Protein AF-A0A1C6FGZ8-F1 (afdb_monomer_lite)

Secondary structure (DSSP, 8-state):
-HHHHHHHHHHHHHHHHHHHHHHHHHHHHHHHHHHHHHHHHHHHHHHHHHHHHHHHHHHHHHHS-EEEETTEEEE-EEEE---HHHHHHHHHHHHHHHHHHHHHHHHHHHHTT--HHHHHHHH--HHHHHHHHT-GGG-EEEEEEEETTEEEEEEHHHHTT--SHHHHHHHHHHHHHHHHHHHHHS--S---------------

Structure (mmCIF, N/CA/C/O backbone):
data_AF-A0A1C6FGZ8-F1
#
_entry.id   AF-A0A1C6FGZ8-F1
#
loop_
_atom_site.group_PDB
_atom_site.id
_atom_site.type_symbol
_atom_site.label_atom_id
_atom_site.label_alt_id
_atom_site.label_comp_id
_atom_site.label_asym_id
_atom_site.label_entity_id
_atom_site.label_seq_id
_atom_site.pdbx_PDB_ins_code
_atom_site.Cartn_x
_atom_site.Cartn_y
_atom_site.Cartn_z
_atom_site.occupancy
_atom_site.B_iso_or_equiv
_atom_site.auth_seq_id
_atom_site.auth_comp_id
_atom_site.auth_asym_id
_atom_site.auth_atom_id
_atom_site.pdbx_PDB_model_num
ATOM 1 N N . MET A 1 1 ? -42.534 1.989 57.671 1.00 45.25 1 MET A N 1
ATOM 2 C CA . MET A 1 1 ? -42.316 2.920 56.542 1.00 45.25 1 MET A CA 1
ATOM 3 C C . MET A 1 1 ? -40.858 3.363 56.395 1.00 45.25 1 MET A C 1
ATOM 5 O O . MET A 1 1 ? -40.386 3.326 55.275 1.00 45.25 1 MET A O 1
ATOM 9 N N . LEU A 1 2 ? -40.107 3.672 57.464 1.00 47.81 2 LEU A N 1
ATOM 10 C CA . LEU A 1 2 ? -38.706 4.142 57.357 1.00 47.81 2 LEU A CA 1
ATOM 11 C C . LEU A 1 2 ? -37.687 3.147 56.749 1.00 47.81 2 LEU A C 1
ATOM 13 O O . LEU A 1 2 ? -36.787 3.578 56.043 1.00 47.81 2 LEU A O 1
ATOM 17 N N . LYS A 1 3 ? -37.841 1.825 56.938 1.00 48.44 3 LYS A N 1
ATOM 18 C CA . LYS A 1 3 ? -36.913 0.821 56.365 1.00 48.44 3 LYS A CA 1
ATOM 19 C C . LYS A 1 3 ? -36.928 0.733 54.831 1.00 48.44 3 LYS A C 1
ATOM 21 O O . LYS A 1 3 ? -35.923 0.363 54.252 1.00 48.44 3 LYS A O 1
ATOM 26 N N . SER A 1 4 ? -38.046 1.068 54.182 1.00 52.56 4 SER A N 1
ATOM 27 C CA . SER A 1 4 ? -38.168 0.967 52.719 1.00 52.56 4 SER A CA 1
ATOM 28 C C . SER A 1 4 ? -37.565 2.170 51.982 1.00 52.56 4 SER A C 1
ATOM 30 O O . SER A 1 4 ? -37.267 2.048 50.800 1.00 52.56 4 SER A O 1
ATOM 32 N N . CYS A 1 5 ? -37.399 3.316 52.659 1.00 56.28 5 CYS A N 1
ATOM 33 C CA . CYS A 1 5 ? -36.701 4.485 52.110 1.00 56.28 5 CYS A CA 1
ATOM 34 C C . CYS A 1 5 ? -35.178 4.315 52.162 1.00 56.28 5 CYS A C 1
ATOM 36 O O . CYS A 1 5 ? -34.508 4.687 51.211 1.00 56.28 5 CYS A O 1
ATOM 38 N N . ASP A 1 6 ? -34.646 3.691 53.217 1.00 60.88 6 ASP A N 1
ATOM 39 C CA . ASP A 1 6 ? -33.198 3.492 53.388 1.00 60.88 6 ASP A CA 1
ATOM 40 C C . ASP A 1 6 ? -32.593 2.565 52.311 1.00 60.88 6 ASP A C 1
ATOM 42 O O . ASP A 1 6 ? -31.462 2.760 51.870 1.00 60.88 6 ASP A O 1
ATOM 46 N N . ASP A 1 7 ? -33.361 1.579 51.833 1.00 70.31 7 ASP A N 1
ATOM 47 C CA . ASP A 1 7 ? -32.969 0.741 50.691 1.00 70.31 7 ASP A CA 1
ATOM 48 C C . ASP A 1 7 ? -33.127 1.469 49.345 1.00 70.31 7 ASP A C 1
ATOM 50 O O . ASP A 1 7 ? -32.325 1.259 48.437 1.00 70.31 7 ASP A O 1
ATOM 54 N N . ALA A 1 8 ? -34.110 2.368 49.213 1.00 76.88 8 ALA A N 1
ATOM 55 C CA . ALA A 1 8 ? -34.290 3.172 48.004 1.00 76.88 8 ALA A CA 1
ATOM 56 C C . ALA A 1 8 ? -33.156 4.198 47.820 1.00 76.88 8 ALA A C 1
ATOM 58 O O . ALA A 1 8 ? -32.647 4.350 46.709 1.00 76.88 8 ALA A O 1
ATOM 59 N N . ASP A 1 9 ? -32.707 4.839 48.902 1.00 81.88 9 ASP A N 1
ATOM 60 C CA . ASP A 1 9 ? -31.579 5.778 48.878 1.00 81.88 9 ASP A CA 1
ATOM 61 C C . ASP A 1 9 ? -30.254 5.076 48.540 1.00 81.88 9 ASP A C 1
ATOM 63 O O . ASP A 1 9 ? -29.458 5.598 47.755 1.00 81.88 9 ASP A O 1
ATOM 67 N N . LYS A 1 10 ? -30.032 3.853 49.046 1.00 84.00 10 LYS A N 1
ATOM 68 C CA . LYS A 1 10 ? -28.865 3.028 48.675 1.00 84.00 10 LYS A CA 1
ATOM 69 C C . LYS A 1 10 ? -28.882 2.636 47.201 1.00 84.00 10 LYS A C 1
ATOM 71 O O . LYS A 1 10 ? -27.854 2.732 46.533 1.00 84.00 10 LYS A O 1
ATOM 76 N N . VAL A 1 11 ? -30.042 2.238 46.674 1.00 86.81 11 VAL A N 1
ATOM 77 C CA . VAL A 1 11 ? -30.200 1.920 45.245 1.00 86.81 11 VAL A CA 1
ATOM 78 C C . VAL A 1 11 ? -29.956 3.159 44.380 1.00 86.81 11 VAL A C 1
ATOM 80 O O . VAL A 1 11 ? -29.255 3.059 43.375 1.00 86.81 11 VAL A O 1
ATOM 83 N N . LEU A 1 12 ? -30.455 4.334 44.779 1.00 89.56 12 LEU A N 1
ATOM 84 C CA . LEU A 1 12 ? -30.196 5.599 44.081 1.00 89.56 12 LEU A CA 1
ATOM 85 C C . LEU A 1 12 ? -28.712 5.982 44.097 1.00 89.56 12 LEU A C 1
ATOM 87 O O . LEU A 1 12 ? -28.174 6.383 43.065 1.00 89.56 12 LEU A O 1
ATOM 91 N N . GLN A 1 13 ? -28.026 5.825 45.231 1.00 87.62 13 GLN A N 1
ATOM 92 C CA . GLN A 1 13 ? -26.578 6.040 45.306 1.00 87.62 13 GLN A CA 1
ATOM 93 C C . GLN A 1 13 ? -25.819 5.086 44.381 1.00 87.62 13 GLN A C 1
ATOM 95 O O . GLN A 1 13 ? -24.946 5.523 43.632 1.00 87.62 13 GLN A O 1
ATOM 100 N N . GLN A 1 14 ? -26.176 3.802 44.379 1.00 86.44 14 GLN A N 1
ATOM 101 C CA . GLN A 1 14 ? -25.523 2.806 43.536 1.00 86.44 14 GLN A CA 1
ATOM 102 C C . GLN A 1 14 ? -25.795 3.038 42.045 1.00 86.44 14 GLN A C 1
ATOM 104 O O . GLN A 1 14 ? -24.894 2.862 41.223 1.00 86.44 14 GLN A O 1
ATOM 109 N N . LEU A 1 15 ? -26.995 3.503 41.692 1.00 91.00 15 LEU A N 1
ATOM 110 C CA . LEU A 1 15 ? -27.334 3.914 40.333 1.00 91.00 15 LEU A CA 1
ATOM 111 C C . LEU A 1 15 ? -26.502 5.128 39.900 1.00 91.00 15 LEU A C 1
ATOM 113 O O . LEU A 1 15 ? -25.917 5.102 38.823 1.00 91.00 15 LEU A O 1
ATOM 117 N N . ASN A 1 16 ? -26.374 6.149 40.752 1.00 91.75 16 ASN A N 1
ATOM 118 C CA . ASN A 1 16 ? -25.560 7.332 40.459 1.00 91.75 16 ASN A CA 1
ATOM 119 C C . ASN A 1 16 ? -24.073 6.991 40.280 1.00 91.75 16 ASN A C 1
ATOM 121 O O . ASN A 1 16 ? -23.436 7.497 39.359 1.00 91.75 16 ASN A O 1
ATOM 125 N N . VAL A 1 17 ? -23.525 6.103 41.116 1.00 92.00 17 VAL A N 1
ATOM 126 C CA . VAL A 1 17 ? -22.150 5.596 40.957 1.00 92.00 17 VAL A CA 1
ATOM 127 C C . VAL A 1 17 ? -22.001 4.829 39.642 1.00 92.00 17 VAL A C 1
ATOM 129 O O . VAL A 1 17 ? -21.009 5.000 38.938 1.00 92.00 17 VAL A O 1
ATOM 132 N N . THR A 1 18 ? -23.000 4.023 39.279 1.00 90.50 18 THR A N 1
ATOM 133 C CA . THR A 1 18 ? -23.003 3.258 38.025 1.00 90.50 18 THR A CA 1
ATOM 134 C C . THR A 1 18 ? -23.043 4.183 36.806 1.00 90.50 18 THR A C 1
ATOM 136 O O . THR A 1 18 ? -22.258 3.996 35.881 1.00 90.50 18 THR A O 1
ATOM 139 N N . ILE A 1 19 ? -23.891 5.216 36.818 1.00 93.75 19 ILE A N 1
ATOM 140 C CA . ILE A 1 19 ? -23.963 6.234 35.757 1.00 93.75 19 ILE A CA 1
ATOM 141 C C . ILE A 1 19 ? -22.621 6.958 35.622 1.00 93.75 19 ILE A C 1
ATOM 143 O O . ILE A 1 19 ? -22.077 7.027 34.526 1.00 93.75 19 ILE A O 1
ATOM 147 N N . ALA A 1 20 ? -22.037 7.413 36.735 1.00 93.25 20 ALA A N 1
ATOM 148 C CA . ALA A 1 20 ? -20.731 8.070 36.718 1.00 93.25 20 ALA A CA 1
ATOM 149 C C . ALA A 1 20 ? -19.617 7.153 36.173 1.00 93.25 20 ALA A C 1
ATOM 151 O O . ALA A 1 20 ? -18.723 7.613 35.461 1.00 93.25 20 ALA A O 1
ATOM 152 N N . SER A 1 21 ? -19.681 5.850 36.469 1.00 93.19 21 SER A N 1
ATOM 153 C CA . SER A 1 21 ? -18.762 4.855 35.911 1.00 93.19 21 SER A CA 1
ATOM 154 C C . SER A 1 21 ? -18.930 4.698 34.397 1.00 93.19 21 SER A C 1
ATOM 156 O O . SER A 1 21 ? -17.926 4.627 33.690 1.00 93.19 21 SER A O 1
ATOM 158 N N . TYR A 1 22 ? -20.166 4.657 33.889 1.00 94.19 22 TYR A N 1
ATOM 159 C CA . TYR A 1 22 ? -20.426 4.597 32.447 1.00 94.19 22 TYR A CA 1
ATOM 160 C C . TYR A 1 22 ? -19.987 5.875 31.729 1.00 94.19 22 TYR A C 1
ATOM 162 O O . TYR A 1 22 ? -19.346 5.777 30.688 1.00 94.19 22 TYR A O 1
ATOM 170 N N . ASP A 1 23 ? -20.229 7.053 32.308 1.00 95.00 23 ASP A N 1
ATOM 171 C CA . ASP A 1 23 ? -19.750 8.327 31.756 1.00 95.00 23 ASP A CA 1
ATOM 172 C C . ASP A 1 23 ? -18.220 8.359 31.658 1.00 95.00 23 ASP A C 1
ATOM 174 O O . ASP A 1 23 ? -17.657 8.854 30.680 1.00 95.00 23 ASP A O 1
ATOM 178 N N . SER A 1 24 ? -17.527 7.820 32.666 1.00 94.31 24 SER A N 1
ATOM 179 C CA . SER A 1 24 ? -16.068 7.701 32.635 1.00 94.31 24 SER A CA 1
ATOM 180 C C . SER A 1 24 ? -15.600 6.732 31.548 1.00 94.31 24 SER A C 1
ATOM 182 O O . SER A 1 24 ? -14.638 7.035 30.846 1.00 94.31 24 SER A O 1
ATOM 184 N N . LEU A 1 25 ? -16.279 5.590 31.392 1.00 95.12 25 LEU A N 1
ATOM 185 C CA . LEU A 1 25 ? -15.959 4.597 30.366 1.00 95.12 25 LEU A CA 1
ATOM 186 C C . LEU A 1 25 ? -16.181 5.157 28.955 1.00 95.12 25 LEU A C 1
ATOM 188 O O . LEU A 1 25 ? -15.335 4.978 28.087 1.00 95.12 25 LEU A O 1
ATOM 192 N N . MET A 1 26 ? -17.281 5.879 28.733 1.00 95.19 26 MET A N 1
ATOM 193 C CA . MET A 1 26 ? -17.574 6.518 27.447 1.00 95.19 26 MET A CA 1
ATOM 194 C C . MET A 1 26 ? -16.500 7.537 27.065 1.00 95.19 26 MET A C 1
ATOM 196 O O . MET A 1 26 ? -16.024 7.516 25.934 1.00 95.19 26 MET A O 1
ATOM 200 N N . LYS A 1 27 ? -16.067 8.378 28.013 1.00 94.81 27 LYS A N 1
ATOM 201 C CA . LYS A 1 27 ? -14.973 9.334 27.779 1.00 94.81 27 LYS A CA 1
ATOM 202 C C . LYS A 1 27 ? -13.661 8.636 27.442 1.00 94.81 27 LYS A C 1
ATOM 204 O O . LYS A 1 27 ? -12.923 9.114 26.590 1.00 94.81 27 LYS A O 1
ATOM 209 N N . GLN A 1 28 ? -13.364 7.526 28.113 1.00 95.31 28 GLN A N 1
ATOM 210 C CA . GLN A 1 28 ? -12.161 6.756 27.824 1.00 95.31 28 GLN A CA 1
ATOM 211 C C . GLN A 1 28 ? -12.213 6.158 26.412 1.00 95.31 28 GLN A C 1
ATOM 213 O O . GLN A 1 28 ? -11.272 6.339 25.650 1.00 95.31 28 GLN A O 1
ATOM 218 N N . LEU A 1 29 ? -13.337 5.543 26.034 1.00 95.19 29 LEU A N 1
ATOM 219 C CA . LEU A 1 29 ? -13.530 4.993 24.690 1.00 95.19 29 LEU A CA 1
ATOM 220 C C . LEU A 1 29 ? -13.428 6.065 23.600 1.00 95.19 29 LEU A C 1
ATOM 222 O O . LEU A 1 29 ? -12.860 5.805 22.547 1.00 95.19 29 LEU A O 1
ATOM 226 N N . GLU A 1 30 ? -13.945 7.269 23.841 1.00 94.31 30 GLU A N 1
ATOM 227 C CA . GLU A 1 30 ? -13.824 8.388 22.899 1.00 94.31 30 GLU A CA 1
ATOM 228 C C . GLU A 1 30 ? -12.357 8.787 22.667 1.00 94.31 30 GLU A C 1
ATOM 230 O O . GLU A 1 30 ? -11.940 9.001 21.526 1.00 94.31 30 GLU A O 1
ATOM 235 N N . VAL A 1 31 ? -11.555 8.836 23.736 1.00 95.81 31 VAL A N 1
ATOM 236 C CA . VAL A 1 31 ? -10.111 9.098 23.645 1.00 95.81 31 VAL A CA 1
ATOM 237 C C . VAL A 1 31 ? -9.397 7.973 22.897 1.00 95.81 31 VAL A C 1
ATOM 239 O O . VAL A 1 31 ? -8.597 8.254 22.003 1.00 95.81 31 VAL A O 1
ATOM 242 N N . ASP A 1 32 ? -9.712 6.719 23.220 1.00 94.94 32 ASP A N 1
ATOM 243 C CA . ASP A 1 32 ? -9.099 5.549 22.589 1.00 94.94 32 ASP A CA 1
ATOM 244 C C . ASP A 1 32 ? -9.418 5.498 21.082 1.00 94.94 32 ASP A C 1
ATOM 246 O O . ASP A 1 32 ? -8.517 5.297 20.267 1.00 94.94 32 ASP A O 1
ATOM 250 N N . ILE A 1 33 ? -10.670 5.764 20.684 1.00 93.19 33 ILE A N 1
ATOM 251 C CA . ILE A 1 33 ? -11.084 5.838 19.269 1.00 93.19 33 ILE A CA 1
ATOM 252 C C . ILE A 1 33 ? -10.310 6.936 18.536 1.00 93.19 33 ILE A C 1
ATOM 254 O O . ILE A 1 33 ? -9.746 6.685 17.472 1.00 93.19 33 ILE A O 1
ATOM 258 N N . SER A 1 34 ? -10.231 8.135 19.118 1.00 94.56 34 SER A N 1
ATOM 259 C CA . SER A 1 34 ? -9.495 9.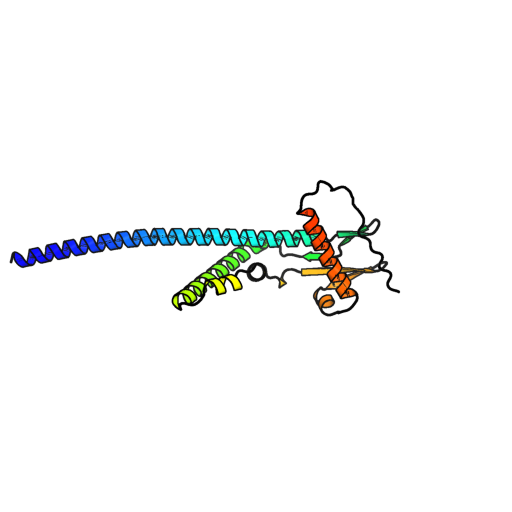261 18.530 1.00 94.56 34 SER A CA 1
ATOM 260 C C . SER A 1 34 ? -8.010 8.939 18.324 1.00 94.56 34 SER A C 1
ATOM 262 O O . SER A 1 34 ? -7.418 9.274 17.292 1.00 94.56 34 SER A O 1
ATOM 264 N N . MET A 1 35 ? -7.402 8.231 19.279 1.00 94.69 35 MET A N 1
ATOM 265 C CA . MET A 1 35 ? -6.019 7.774 19.169 1.00 94.69 35 MET A CA 1
ATOM 266 C C . MET A 1 35 ? -5.844 6.778 18.014 1.00 94.69 35 MET A C 1
ATOM 268 O O . MET A 1 35 ? -4.945 6.963 17.191 1.00 94.69 35 MET A O 1
ATOM 272 N N . VAL A 1 36 ? -6.729 5.784 17.898 1.00 91.88 36 VAL A N 1
ATOM 273 C CA . VAL A 1 36 ? -6.699 4.787 16.813 1.00 91.88 36 VAL A CA 1
ATOM 274 C C . VAL A 1 36 ? -6.890 5.437 15.439 1.00 91.88 36 VAL A C 1
ATOM 276 O O . VAL A 1 36 ? -6.168 5.112 14.495 1.00 91.88 36 VAL A O 1
ATOM 279 N N . GLU A 1 37 ? -7.817 6.387 15.307 1.00 91.00 37 GLU A N 1
ATOM 280 C CA . GLU A 1 37 ? -8.037 7.118 14.051 1.00 91.00 37 GLU A CA 1
ATOM 281 C C . GLU A 1 37 ? -6.806 7.934 13.635 1.00 91.00 37 GLU A C 1
ATOM 283 O O . GLU A 1 37 ? -6.424 7.944 12.459 1.00 91.00 37 GLU A O 1
ATOM 288 N N . SER A 1 38 ? -6.150 8.582 14.600 1.00 94.06 38 SER A N 1
ATOM 289 C CA . SER A 1 38 ? -4.906 9.321 14.376 1.00 94.06 38 SER A CA 1
ATOM 290 C C . SER A 1 38 ? -3.771 8.399 13.921 1.00 94.06 38 SER A C 1
ATOM 292 O O . SER A 1 38 ? -3.092 8.686 12.932 1.00 94.06 38 SER A O 1
ATOM 294 N N . GLU A 1 39 ? -3.587 7.255 14.583 1.00 92.50 39 GLU A N 1
ATOM 295 C CA . GLU A 1 39 ? -2.572 6.268 14.198 1.00 92.50 39 GLU A CA 1
ATOM 296 C C . GLU A 1 39 ? -2.817 5.705 12.798 1.00 92.50 39 GLU A C 1
ATOM 298 O O . GLU A 1 39 ? -1.890 5.649 11.985 1.00 92.50 39 GLU A O 1
ATOM 303 N N . LYS A 1 40 ? -4.068 5.359 12.479 1.00 91.19 40 LYS A N 1
ATOM 304 C CA . LYS A 1 40 ? -4.462 4.891 11.147 1.00 91.19 40 LYS A CA 1
ATOM 305 C C . LYS A 1 40 ? -4.133 5.922 10.070 1.00 91.19 40 LYS A C 1
ATOM 307 O O . LYS A 1 40 ? -3.597 5.567 9.015 1.00 91.19 40 LYS A O 1
ATOM 312 N N . LYS A 1 41 ? -4.417 7.200 10.331 1.00 91.62 41 LYS A N 1
ATOM 313 C CA . LYS A 1 41 ? -4.079 8.290 9.412 1.00 91.62 41 LYS A CA 1
ATOM 314 C C . LYS A 1 41 ? -2.567 8.392 9.201 1.00 91.62 41 LYS A C 1
ATOM 316 O O . LYS A 1 41 ? -2.123 8.379 8.056 1.00 91.62 41 LYS A O 1
ATOM 321 N N . ASN A 1 42 ? -1.785 8.414 10.280 1.00 93.12 42 ASN A N 1
ATOM 322 C CA . ASN A 1 42 ? -0.322 8.493 10.205 1.00 93.12 42 ASN A CA 1
ATOM 323 C C . ASN A 1 42 ? 0.277 7.311 9.423 1.00 93.12 42 ASN A C 1
ATOM 325 O O . ASN A 1 42 ? 1.189 7.485 8.616 1.00 93.12 42 ASN A O 1
ATOM 329 N N . LEU A 1 43 ? -0.251 6.102 9.632 1.00 91.44 43 LEU A N 1
ATOM 330 C CA . LEU A 1 43 ? 0.179 4.905 8.911 1.00 91.44 43 LEU A CA 1
ATOM 331 C C . LEU A 1 43 ? -0.146 5.004 7.416 1.00 91.44 43 LEU A C 1
ATOM 333 O O . LEU A 1 43 ? 0.688 4.656 6.579 1.00 91.44 43 LEU A O 1
ATOM 337 N N . THR A 1 44 ? -1.329 5.514 7.077 1.00 90.94 44 THR A N 1
ATOM 338 C CA . THR A 1 44 ? -1.747 5.732 5.684 1.00 90.94 44 THR A CA 1
ATOM 339 C C . THR A 1 44 ? -0.825 6.733 4.983 1.00 90.94 44 THR A C 1
ATOM 341 O O . THR A 1 44 ? -0.366 6.462 3.875 1.00 90.94 44 THR A O 1
ATOM 344 N N . GLU A 1 45 ? -0.477 7.841 5.642 1.00 91.62 45 GLU A N 1
ATOM 345 C CA . GLU A 1 45 ? 0.475 8.833 5.119 1.00 91.62 45 GLU A CA 1
ATOM 346 C C . GLU A 1 45 ? 1.865 8.213 4.883 1.00 91.62 45 GLU A C 1
ATOM 348 O O . GLU A 1 45 ? 2.442 8.365 3.805 1.00 91.62 45 GLU A O 1
ATOM 353 N N . LEU A 1 46 ? 2.367 7.413 5.831 1.00 92.69 46 LEU A N 1
ATOM 354 C CA . LEU A 1 46 ? 3.653 6.724 5.688 1.00 92.69 46 LEU A CA 1
ATOM 355 C C . LEU A 1 46 ? 3.670 5.750 4.497 1.00 92.69 46 LEU A C 1
ATOM 357 O O . LEU A 1 46 ? 4.654 5.672 3.754 1.00 92.69 46 LEU A O 1
ATOM 361 N N . LEU A 1 47 ? 2.587 4.991 4.304 1.00 91.19 47 LEU A N 1
ATOM 362 C CA . LEU A 1 47 ? 2.455 4.084 3.164 1.00 91.19 47 LEU A CA 1
ATOM 363 C C . LEU A 1 47 ? 2.373 4.852 1.840 1.00 91.19 47 LEU A C 1
ATOM 365 O O . LEU A 1 47 ? 2.971 4.422 0.850 1.00 91.19 47 LEU A O 1
ATOM 369 N N . GLN A 1 48 ? 1.682 5.991 1.818 1.00 91.00 48 GLN A N 1
ATOM 370 C CA . GLN A 1 48 ? 1.600 6.854 0.643 1.00 91.00 48 GLN A CA 1
ATOM 371 C C . GLN A 1 48 ? 2.987 7.370 0.247 1.00 91.00 48 GLN A C 1
ATOM 373 O O . GLN A 1 48 ? 3.380 7.230 -0.916 1.00 91.00 48 GLN A O 1
ATOM 378 N N . ASP A 1 49 ? 3.756 7.885 1.207 1.00 90.88 49 ASP A N 1
ATOM 379 C CA . ASP A 1 49 ? 5.129 8.350 0.988 1.00 90.88 49 ASP A CA 1
ATOM 380 C C . ASP A 1 49 ? 6.024 7.227 0.457 1.00 90.88 49 ASP A C 1
ATOM 382 O O . ASP A 1 49 ? 6.798 7.414 -0.489 1.00 90.88 49 ASP A O 1
ATOM 386 N N . TYR A 1 50 ? 5.889 6.023 1.014 1.00 90.75 50 TYR A N 1
ATOM 387 C CA . TYR A 1 50 ? 6.628 4.854 0.553 1.00 90.75 50 TYR A CA 1
ATOM 388 C C . TYR A 1 50 ? 6.315 4.504 -0.912 1.00 90.75 50 TYR A C 1
ATOM 390 O O . TYR A 1 50 ? 7.233 4.303 -1.715 1.00 90.75 50 TYR A O 1
ATOM 398 N N . ILE A 1 51 ? 5.036 4.486 -1.300 1.00 90.75 51 ILE A N 1
ATOM 399 C CA . ILE A 1 51 ? 4.614 4.206 -2.683 1.00 90.75 51 ILE A CA 1
ATOM 400 C C . ILE A 1 51 ? 5.076 5.321 -3.623 1.00 90.75 51 ILE A C 1
ATOM 402 O O . ILE A 1 51 ? 5.557 5.037 -4.725 1.00 90.75 51 ILE A O 1
ATOM 406 N N . GLN A 1 52 ? 4.993 6.579 -3.191 1.00 90.06 52 GLN A N 1
ATOM 407 C CA . GLN A 1 52 ? 5.471 7.714 -3.972 1.00 90.06 52 GLN A CA 1
ATOM 408 C C . GLN A 1 52 ? 6.987 7.630 -4.202 1.00 90.06 52 GLN A C 1
ATOM 410 O O . GLN A 1 52 ? 7.461 7.910 -5.305 1.00 90.06 52 GLN A O 1
ATOM 415 N N . ASN A 1 53 ? 7.754 7.187 -3.203 1.00 88.69 53 ASN A N 1
ATOM 416 C CA . ASN A 1 53 ? 9.189 6.946 -3.343 1.00 88.69 53 ASN A CA 1
ATOM 417 C C . ASN A 1 53 ? 9.485 5.831 -4.354 1.00 88.69 53 ASN A C 1
ATOM 419 O O . ASN A 1 53 ? 10.327 6.021 -5.232 1.00 88.69 53 ASN A O 1
ATOM 423 N N . ILE A 1 54 ? 8.748 4.714 -4.320 1.00 87.75 54 ILE A N 1
ATOM 424 C CA . ILE A 1 54 ? 8.858 3.668 -5.354 1.00 87.75 54 ILE A CA 1
ATOM 425 C C . ILE A 1 54 ? 8.556 4.253 -6.738 1.00 87.75 54 ILE A C 1
ATOM 427 O O . ILE A 1 54 ? 9.309 4.025 -7.687 1.00 87.75 54 ILE A O 1
ATOM 431 N N . HIS A 1 55 ? 7.486 5.039 -6.858 1.00 88.69 55 HIS A N 1
ATOM 432 C CA . HIS A 1 55 ? 7.084 5.660 -8.117 1.00 88.69 55 HIS A CA 1
ATOM 433 C C . HIS A 1 55 ? 8.175 6.595 -8.671 1.00 88.69 55 HIS A C 1
ATOM 435 O O . HIS A 1 55 ? 8.537 6.506 -9.847 1.00 88.69 55 HIS A O 1
ATOM 441 N N . LYS A 1 56 ? 8.771 7.434 -7.814 1.00 86.88 56 LYS A N 1
ATOM 442 C CA . LYS A 1 56 ? 9.903 8.312 -8.158 1.00 86.88 56 LYS A CA 1
ATOM 443 C C . LYS A 1 56 ? 11.144 7.514 -8.567 1.00 86.88 56 LYS A C 1
ATOM 445 O O . LYS A 1 56 ? 11.799 7.868 -9.548 1.00 86.88 56 LYS A O 1
ATOM 450 N N . ASN A 1 57 ? 11.452 6.423 -7.869 1.00 83.69 57 ASN A N 1
ATOM 451 C CA . ASN A 1 57 ? 12.597 5.569 -8.192 1.00 83.69 57 ASN A CA 1
ATOM 452 C C . ASN A 1 57 ? 12.423 4.879 -9.551 1.00 83.69 57 ASN A C 1
ATOM 454 O O . ASN A 1 57 ? 13.355 4.860 -10.355 1.00 83.69 57 ASN A O 1
ATOM 458 N N . LEU A 1 58 ? 11.213 4.414 -9.876 1.00 82.00 58 LEU A N 1
ATOM 459 C CA . LEU A 1 58 ? 10.897 3.889 -11.209 1.00 82.00 58 LEU A CA 1
ATOM 460 C C . LEU A 1 58 ? 11.080 4.953 -12.301 1.00 82.00 58 LEU A C 1
ATOM 462 O O . LEU A 1 58 ? 11.636 4.655 -13.362 1.00 82.00 58 LEU A O 1
ATOM 466 N N . ALA A 1 59 ? 10.677 6.199 -12.037 1.00 81.12 59 ALA A N 1
ATOM 467 C CA . ALA A 1 59 ? 10.873 7.303 -12.975 1.00 81.12 59 ALA A CA 1
ATOM 468 C C . ALA A 1 59 ? 12.368 7.574 -13.218 1.00 81.12 59 ALA A C 1
ATOM 470 O O . ALA A 1 59 ? 12.789 7.731 -14.367 1.00 81.12 59 ALA A O 1
ATOM 471 N N . ARG A 1 60 ? 13.182 7.549 -12.152 1.00 75.81 60 ARG A N 1
ATOM 472 C CA . ARG A 1 60 ? 14.647 7.710 -12.214 1.00 75.81 60 ARG A CA 1
ATOM 473 C C . ARG A 1 60 ? 15.329 6.597 -13.011 1.00 75.81 60 ARG A C 1
ATOM 475 O O . ARG A 1 60 ? 16.208 6.879 -13.824 1.00 75.81 60 ARG A O 1
ATOM 482 N N . ILE A 1 61 ? 14.906 5.344 -12.840 1.00 74.62 61 ILE A N 1
ATOM 483 C CA . ILE A 1 61 ? 15.419 4.220 -13.644 1.00 74.62 61 ILE A CA 1
ATOM 484 C C . ILE A 1 61 ? 15.112 4.452 -15.135 1.00 74.62 61 ILE A C 1
ATOM 486 O O . ILE A 1 61 ? 15.973 4.242 -15.990 1.00 74.62 61 ILE A O 1
ATOM 490 N N . GLY A 1 62 ? 13.910 4.944 -15.454 1.00 65.44 62 GLY A N 1
ATOM 491 C CA . GLY A 1 62 ? 13.489 5.244 -16.825 1.00 65.44 62 GLY A CA 1
ATOM 492 C C . GLY A 1 62 ? 14.164 6.464 -17.462 1.00 65.44 62 GLY A C 1
ATOM 493 O O . GLY A 1 62 ? 14.277 6.523 -18.689 1.00 65.44 62 GLY A O 1
ATOM 494 N N . SER A 1 63 ? 14.613 7.444 -16.672 1.00 62.75 63 SER A N 1
ATOM 495 C CA . SER A 1 63 ? 15.370 8.599 -17.175 1.00 62.75 63 SER A CA 1
ATOM 496 C C . SER A 1 63 ? 16.847 8.277 -17.416 1.00 62.75 63 SER A C 1
ATOM 498 O O . SER A 1 63 ? 17.449 8.829 -18.340 1.00 62.75 63 SER A O 1
ATOM 500 N N . ASN A 1 64 ? 17.414 7.364 -16.623 1.00 58.62 64 ASN A N 1
ATOM 501 C CA . ASN A 1 64 ? 18.850 7.070 -16.582 1.00 58.62 64 ASN A CA 1
ATOM 502 C C . ASN A 1 64 ? 19.310 5.997 -17.584 1.00 58.62 64 ASN A C 1
ATOM 504 O O . ASN A 1 64 ? 20.495 5.719 -17.713 1.00 58.62 64 ASN A O 1
ATOM 508 N N . SER A 1 65 ? 18.395 5.446 -18.373 1.00 54.38 65 SER A N 1
ATOM 509 C CA . SER A 1 65 ? 18.653 4.439 -19.411 1.00 54.38 65 SER A CA 1
ATOM 510 C C . SER A 1 65 ? 19.187 4.987 -20.746 1.00 54.38 65 SER A C 1
ATOM 512 O O . SER A 1 65 ? 19.150 4.305 -21.779 1.00 54.38 65 SER A O 1
ATOM 514 N N . THR A 1 66 ? 19.644 6.239 -20.760 1.00 52.94 66 THR A N 1
ATOM 515 C CA . THR A 1 66 ? 20.238 6.852 -21.951 1.00 52.94 66 THR A CA 1
ATOM 516 C C . THR A 1 66 ? 21.691 6.404 -22.049 1.00 52.94 66 THR A C 1
ATOM 518 O O . THR A 1 66 ? 22.523 6.822 -21.247 1.00 52.94 66 THR A O 1
ATOM 521 N N . ILE A 1 67 ? 22.011 5.563 -23.032 1.00 49.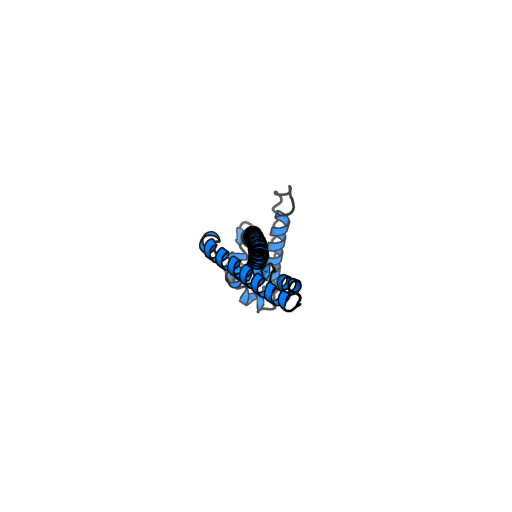97 67 ILE A N 1
ATOM 522 C CA . ILE A 1 67 ? 23.386 5.118 -23.277 1.00 49.97 67 ILE A CA 1
ATOM 523 C C . ILE A 1 67 ? 23.966 5.980 -24.404 1.00 49.97 67 ILE A C 1
ATOM 525 O O . ILE A 1 67 ? 23.366 6.132 -25.470 1.00 49.97 67 ILE A O 1
ATOM 529 N N . LYS A 1 68 ? 25.127 6.596 -24.154 1.00 44.19 68 LYS A N 1
ATOM 530 C CA . LYS A 1 68 ? 25.891 7.317 -25.181 1.00 44.19 68 LYS A CA 1
ATOM 531 C C . LYS A 1 68 ? 26.631 6.290 -26.039 1.00 44.19 68 LYS A C 1
ATOM 533 O O . LYS A 1 68 ? 27.537 5.626 -25.539 1.00 44.19 68 LYS A O 1
ATOM 538 N N . ILE A 1 69 ? 26.263 6.170 -27.314 1.00 42.88 69 ILE A N 1
ATOM 539 C CA . ILE A 1 69 ? 26.995 5.363 -28.297 1.00 42.88 69 ILE A CA 1
ATOM 540 C C . ILE A 1 69 ? 27.597 6.321 -29.332 1.00 42.88 69 ILE A C 1
ATOM 542 O O . ILE A 1 69 ? 26.875 6.948 -30.108 1.00 42.88 69 ILE A O 1
ATOM 546 N N . ARG A 1 70 ? 28.934 6.437 -29.347 1.00 53.31 70 ARG A N 1
ATOM 547 C CA . ARG A 1 70 ? 29.688 7.416 -30.162 1.00 53.31 70 ARG A CA 1
ATOM 548 C C . ARG A 1 70 ? 29.247 8.864 -29.855 1.00 53.31 70 ARG A C 1
ATOM 550 O O . ARG A 1 70 ? 29.270 9.253 -28.694 1.00 53.31 70 ARG A O 1
ATOM 557 N N . GLU A 1 71 ? 28.836 9.647 -30.860 1.00 45.91 71 GLU A N 1
ATOM 558 C CA . GLU A 1 71 ? 28.361 11.039 -30.707 1.00 45.91 71 GLU A CA 1
ATOM 559 C C . GLU A 1 71 ? 26.841 11.174 -30.477 1.00 45.91 71 GLU A C 1
ATOM 561 O O . GLU A 1 71 ? 26.332 12.288 -30.357 1.00 45.91 71 GLU A O 1
ATOM 566 N N . LYS A 1 72 ? 26.082 10.068 -30.408 1.00 47.41 72 LYS A N 1
ATOM 567 C CA . LYS A 1 72 ? 24.622 10.110 -30.216 1.00 47.41 72 LYS A CA 1
ATOM 568 C C . LYS A 1 72 ? 24.209 9.481 -28.885 1.00 47.41 72 LYS A C 1
ATOM 570 O O . LYS A 1 72 ? 24.580 8.358 -28.553 1.00 47.41 72 LYS A O 1
ATOM 575 N N . SER A 1 73 ? 23.404 10.221 -28.124 1.00 52.88 73 SER A N 1
ATOM 576 C CA . SER A 1 73 ? 22.721 9.711 -26.930 1.00 52.88 73 SER A CA 1
ATOM 577 C C . SER A 1 73 ? 21.447 8.990 -27.368 1.00 52.88 73 SER A C 1
ATOM 579 O O . SER A 1 73 ? 20.574 9.625 -27.957 1.00 52.88 73 SER A O 1
ATOM 581 N N . LEU A 1 74 ? 21.338 7.684 -27.112 1.00 58.97 74 LEU A N 1
ATOM 582 C CA . LEU A 1 74 ? 20.196 6.866 -27.539 1.00 58.97 74 LEU A CA 1
ATOM 583 C C . LEU A 1 74 ? 19.520 6.230 -26.313 1.00 58.97 74 LEU A C 1
ATOM 585 O O . LEU A 1 74 ? 20.183 5.669 -25.436 1.00 58.97 74 LEU A O 1
ATOM 589 N N . LYS A 1 75 ? 18.188 6.340 -26.223 1.00 62.56 75 LYS A N 1
ATOM 590 C CA . LYS A 1 75 ? 17.392 5.758 -25.127 1.00 62.56 75 LYS A CA 1
ATOM 591 C C . LYS A 1 75 ? 17.039 4.307 -25.445 1.00 62.56 75 LYS A C 1
ATOM 593 O O . LYS A 1 75 ? 16.238 4.063 -26.338 1.00 62.56 75 LYS A O 1
ATOM 598 N N . MET A 1 76 ? 17.585 3.357 -24.684 1.00 64.75 76 MET A N 1
ATOM 599 C CA . MET A 1 76 ? 17.298 1.924 -24.875 1.00 64.75 76 MET A CA 1
ATOM 600 C C . MET A 1 76 ? 16.138 1.398 -24.024 1.00 64.75 76 MET A C 1
ATOM 602 O O . MET A 1 76 ? 15.523 0.400 -24.388 1.00 64.75 76 MET A O 1
ATOM 606 N N . LEU A 1 77 ? 15.798 2.078 -22.930 1.00 69.06 77 LEU A N 1
ATOM 607 C CA . LEU A 1 77 ? 14.658 1.744 -22.075 1.00 69.06 77 LEU A CA 1
ATOM 608 C C . LEU A 1 77 ? 13.809 2.997 -21.886 1.00 69.06 77 LEU A C 1
ATOM 610 O O . LEU A 1 77 ? 14.317 4.038 -21.475 1.00 69.06 77 LEU A O 1
ATOM 614 N N . LYS A 1 78 ? 12.512 2.902 -22.151 1.00 73.62 78 LYS A N 1
ATOM 615 C CA . LYS A 1 78 ? 11.549 3.952 -21.824 1.00 73.62 78 LYS A CA 1
ATOM 616 C C . LYS A 1 78 ? 10.523 3.372 -20.868 1.00 73.62 78 LYS A C 1
ATOM 618 O O . LYS A 1 78 ? 9.734 2.514 -21.257 1.00 73.62 78 LYS A O 1
ATOM 623 N N . ILE A 1 79 ? 10.554 3.851 -19.630 1.00 76.50 79 ILE A N 1
ATOM 624 C CA . ILE A 1 79 ? 9.514 3.581 -18.639 1.00 76.50 79 ILE A CA 1
ATOM 625 C C . ILE A 1 79 ? 8.532 4.746 -18.705 1.00 76.50 79 ILE A C 1
ATOM 627 O O . ILE A 1 79 ? 8.924 5.900 -18.538 1.00 76.50 79 ILE A O 1
ATOM 631 N N . THR A 1 80 ? 7.276 4.446 -19.010 1.00 79.56 80 THR A N 1
ATOM 632 C CA . THR A 1 80 ? 6.177 5.411 -18.975 1.00 79.56 80 THR A CA 1
ATOM 633 C C . THR A 1 80 ? 5.336 5.096 -17.751 1.00 79.56 80 THR A C 1
ATOM 635 O O . THR A 1 80 ? 4.841 3.977 -17.610 1.00 79.56 80 THR A O 1
ATOM 638 N N . LEU A 1 81 ? 5.235 6.074 -16.859 1.00 84.50 81 LEU A N 1
ATOM 639 C CA . LEU A 1 81 ? 4.480 5.996 -15.616 1.00 84.50 81 LEU A CA 1
ATOM 640 C C . LEU A 1 81 ? 3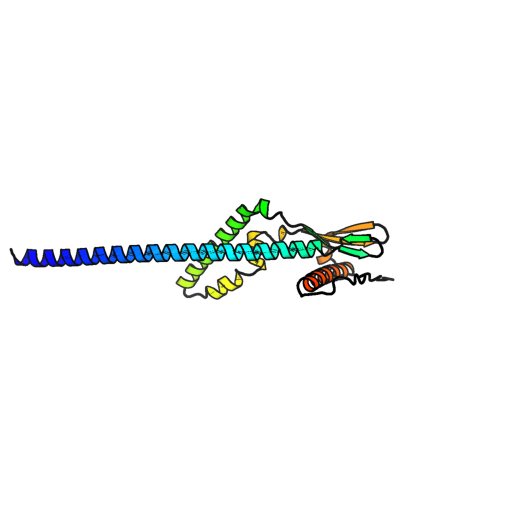.260 6.917 -15.717 1.00 84.50 81 LEU A C 1
ATOM 642 O O . LEU A 1 81 ? 3.355 7.954 -16.383 1.00 84.50 81 LEU A O 1
ATOM 646 N N . PRO A 1 82 ? 2.131 6.568 -15.078 1.00 85.69 82 PRO A N 1
ATOM 647 C CA . PRO A 1 82 ? 1.019 7.497 -14.937 1.00 85.69 82 PRO A CA 1
ATOM 648 C C . PRO A 1 82 ? 1.461 8.711 -14.114 1.00 85.69 82 PRO A C 1
ATOM 650 O O . PRO A 1 82 ? 2.204 8.560 -13.147 1.00 85.69 82 PRO A O 1
ATOM 653 N N . VAL A 1 83 ? 0.994 9.903 -14.489 1.00 85.69 83 VAL A N 1
ATOM 654 C CA . VAL A 1 83 ? 1.260 11.135 -13.732 1.00 85.69 83 VAL A CA 1
ATOM 655 C C . VAL A 1 83 ? 0.651 10.991 -12.338 1.00 85.69 83 VAL A C 1
ATOM 657 O O . VAL A 1 83 ? -0.510 10.591 -12.199 1.00 85.69 83 VAL A O 1
ATOM 660 N N . TRP A 1 84 ? 1.451 11.262 -11.308 1.00 86.31 84 TRP A N 1
ATOM 661 C CA . TRP A 1 84 ? 1.049 11.037 -9.922 1.00 86.31 84 TRP A CA 1
ATOM 662 C C . TRP A 1 84 ? -0.068 11.994 -9.510 1.00 86.31 84 TRP A C 1
ATOM 664 O O . TRP A 1 84 ? -1.094 11.562 -8.991 1.00 86.31 84 TRP A O 1
ATOM 674 N N . GLU A 1 85 ? 0.108 13.278 -9.808 1.00 87.69 85 GLU A N 1
ATOM 675 C CA . GLU A 1 85 ? -0.785 14.377 -9.437 1.00 87.69 85 GLU A CA 1
ATOM 676 C C . GLU A 1 85 ? -2.196 14.192 -10.018 1.00 87.69 85 GLU A C 1
ATOM 678 O O . GLU A 1 85 ? -3.189 14.441 -9.337 1.00 87.69 85 GLU A O 1
ATOM 683 N N . ASP A 1 86 ? -2.295 13.664 -11.241 1.00 88.69 86 ASP A N 1
ATOM 684 C CA . ASP A 1 86 ? -3.576 13.396 -11.905 1.00 88.69 86 ASP A CA 1
ATOM 685 C C . ASP A 1 86 ? -4.394 12.303 -11.195 1.00 88.69 86 ASP A C 1
ATOM 687 O O . ASP A 1 86 ? -5.620 12.261 -11.304 1.00 88.69 86 ASP A O 1
ATOM 691 N N . ASN A 1 87 ? -3.721 11.411 -10.463 1.00 88.69 87 ASN A N 1
ATOM 692 C CA . ASN A 1 87 ? -4.319 10.224 -9.855 1.00 88.69 87 ASN A CA 1
ATOM 693 C C . ASN A 1 87 ? -4.263 10.230 -8.321 1.00 88.69 87 ASN A C 1
ATOM 695 O O . ASN A 1 87 ? -4.749 9.290 -7.696 1.00 88.69 87 ASN A O 1
ATOM 699 N N . GLU A 1 88 ? -3.728 11.280 -7.699 1.00 88.12 88 GLU A N 1
ATOM 700 C CA . GLU A 1 88 ? -3.466 11.346 -6.257 1.00 88.12 88 GLU A CA 1
ATOM 701 C C . GLU A 1 88 ? -4.708 11.020 -5.412 1.00 88.12 88 GLU A C 1
ATOM 703 O O . GLU A 1 88 ? -4.658 10.181 -4.517 1.00 88.12 88 GLU A O 1
ATOM 708 N N . LYS A 1 89 ? -5.865 11.603 -5.752 1.00 89.31 89 LYS A N 1
ATOM 709 C CA . LYS A 1 89 ? -7.128 11.331 -5.042 1.00 89.31 89 LYS A CA 1
ATOM 710 C C . LYS A 1 89 ? -7.558 9.867 -5.139 1.00 89.31 89 LYS A C 1
ATOM 712 O O . LYS A 1 89 ? -8.058 9.311 -4.165 1.00 89.31 89 LYS A O 1
ATOM 717 N N . LEU A 1 90 ? -7.377 9.254 -6.308 1.00 91.00 90 LEU A N 1
ATOM 718 C CA . LEU A 1 90 ? -7.712 7.849 -6.535 1.00 91.00 90 LEU A CA 1
ATOM 719 C C . LEU A 1 90 ? -6.749 6.929 -5.778 1.00 91.00 90 LEU A C 1
ATOM 721 O O . LEU A 1 90 ? -7.181 5.938 -5.198 1.00 91.00 90 LEU A O 1
ATOM 725 N N . TYR A 1 91 ? -5.458 7.259 -5.772 1.00 91.44 91 TYR A N 1
ATOM 726 C CA . TYR A 1 91 ? -4.438 6.507 -5.047 1.00 91.44 91 TYR A CA 1
ATOM 727 C C . TYR A 1 91 ? -4.665 6.558 -3.537 1.00 91.44 91 TYR A C 1
ATOM 729 O O . TYR A 1 91 ? -4.600 5.515 -2.891 1.00 91.44 91 TYR A O 1
ATOM 737 N N . ASN A 1 92 ? -5.025 7.723 -2.996 1.00 90.31 92 ASN A N 1
ATOM 738 C CA . ASN A 1 92 ? -5.355 7.868 -1.578 1.00 90.31 92 ASN A CA 1
ATOM 739 C C . ASN A 1 92 ? -6.598 7.060 -1.197 1.00 90.31 92 ASN A C 1
ATOM 741 O O . ASN A 1 92 ? -6.589 6.393 -0.167 1.00 90.31 92 ASN A O 1
ATOM 745 N N . LEU A 1 93 ? -7.637 7.066 -2.041 1.00 92.56 93 LEU A N 1
ATOM 746 C CA . LEU A 1 93 ? -8.830 6.246 -1.818 1.00 92.56 93 LEU A CA 1
ATOM 747 C C . LEU A 1 93 ? -8.478 4.752 -1.792 1.00 92.56 93 LEU A C 1
ATOM 749 O O . LEU A 1 93 ? -8.780 4.073 -0.821 1.00 92.56 93 LEU A O 1
ATOM 753 N N . ARG A 1 94 ? -7.755 4.262 -2.808 1.00 92.94 94 ARG A N 1
ATOM 754 C CA . ARG A 1 94 ? -7.326 2.854 -2.882 1.00 92.94 94 ARG A CA 1
ATOM 755 C C . ARG A 1 94 ? -6.451 2.435 -1.708 1.00 92.94 94 ARG A C 1
ATOM 757 O O . ARG A 1 94 ? -6.534 1.296 -1.265 1.00 92.94 94 ARG A O 1
ATOM 764 N N . LEU A 1 95 ? -5.586 3.330 -1.237 1.00 92.88 95 LEU A N 1
ATOM 765 C CA . LEU A 1 95 ? -4.738 3.064 -0.083 1.00 92.88 95 LEU A CA 1
ATOM 766 C C . LEU A 1 95 ? -5.559 3.000 1.210 1.00 92.88 95 LEU A C 1
ATOM 768 O O . LEU A 1 95 ? -5.323 2.106 2.015 1.00 92.88 95 LEU A O 1
ATOM 772 N N . SER A 1 96 ? -6.531 3.900 1.382 1.00 91.56 96 SER A N 1
ATOM 773 C CA . SER A 1 96 ? -7.463 3.859 2.515 1.00 91.56 96 SER A CA 1
ATOM 774 C C . SER A 1 96 ? -8.264 2.559 2.520 1.00 91.56 96 SER A C 1
ATOM 776 O O . SER A 1 96 ? -8.252 1.853 3.523 1.00 91.56 96 SER A O 1
ATOM 778 N N . ASP A 1 97 ? -8.869 2.201 1.384 1.00 93.00 97 ASP A N 1
ATOM 779 C CA . ASP A 1 97 ? -9.645 0.964 1.236 1.00 93.00 97 ASP A CA 1
ATOM 780 C C . ASP A 1 97 ? -8.782 -0.276 1.537 1.00 93.00 97 ASP A C 1
ATOM 782 O O . ASP A 1 97 ? -9.230 -1.217 2.185 1.00 93.00 97 ASP A O 1
ATOM 786 N N . PHE A 1 98 ? -7.514 -0.266 1.111 1.00 92.69 98 PHE A N 1
ATOM 787 C CA . PHE A 1 98 ? -6.568 -1.349 1.383 1.00 92.69 98 PHE A CA 1
ATOM 788 C C . PHE A 1 98 ? -6.219 -1.481 2.871 1.00 92.69 98 PHE A C 1
ATOM 790 O O . PHE A 1 98 ? -6.127 -2.598 3.383 1.00 92.69 98 PHE A O 1
ATOM 797 N N . VAL A 1 99 ? -6.003 -0.359 3.566 1.00 92.19 99 VAL A N 1
ATOM 798 C CA . VAL A 1 99 ? -5.766 -0.360 5.018 1.00 92.19 99 VAL A CA 1
ATOM 799 C C . VAL A 1 99 ? -7.011 -0.866 5.746 1.00 92.19 99 VAL A C 1
ATOM 801 O O . VAL A 1 99 ? -6.879 -1.714 6.625 1.00 92.19 99 VAL A O 1
ATOM 804 N N . ASP A 1 100 ? -8.201 -0.430 5.329 1.00 92.31 100 ASP A N 1
ATOM 805 C CA . ASP A 1 100 ? -9.479 -0.859 5.905 1.00 92.31 100 ASP A CA 1
ATOM 806 C C . ASP A 1 100 ? -9.714 -2.361 5.752 1.00 92.31 100 ASP A C 1
ATOM 808 O O . ASP A 1 100 ? -9.975 -3.040 6.747 1.00 92.31 100 ASP A O 1
ATOM 812 N N . GLU A 1 101 ? -9.525 -2.902 4.546 1.00 93.12 101 GLU A N 1
ATOM 813 C CA . GLU A 1 101 ? -9.651 -4.339 4.272 1.00 93.12 101 GLU A CA 1
ATOM 814 C C . GLU A 1 101 ? -8.685 -5.161 5.140 1.00 93.12 101 GLU A C 1
ATOM 816 O O . GLU A 1 101 ? -9.055 -6.195 5.701 1.00 93.12 101 GLU A O 1
ATOM 821 N N . ILE A 1 102 ? -7.433 -4.711 5.275 1.00 92.25 102 ILE A N 1
ATOM 822 C CA . ILE A 1 102 ? -6.435 -5.413 6.089 1.00 92.25 102 ILE A CA 1
ATOM 823 C C . ILE A 1 102 ? -6.785 -5.352 7.570 1.00 92.25 102 ILE A C 1
ATOM 825 O O . ILE A 1 102 ? -6.594 -6.348 8.270 1.00 92.25 102 ILE A O 1
ATOM 829 N N . THR A 1 103 ? -7.259 -4.208 8.055 1.00 90.88 103 THR A N 1
ATOM 830 C CA . THR A 1 103 ? -7.653 -4.047 9.453 1.00 90.88 103 THR A CA 1
ATOM 831 C C . THR A 1 103 ? -8.865 -4.913 9.779 1.00 90.88 103 THR A C 1
ATOM 833 O O . THR A 1 103 ? -8.818 -5.644 10.766 1.00 90.88 103 THR A O 1
ATOM 836 N N . GLU A 1 104 ? -9.909 -4.897 8.949 1.00 92.81 104 GLU A N 1
ATOM 837 C CA . GLU A 1 104 ? -11.117 -5.707 9.155 1.00 92.81 104 GLU A CA 1
ATOM 838 C C . GLU A 1 104 ? -10.792 -7.206 9.152 1.00 92.81 104 GLU A C 1
ATOM 840 O O . GLU A 1 104 ? -11.144 -7.933 10.086 1.00 92.81 104 GLU A O 1
ATOM 845 N N . GLU A 1 105 ? -10.035 -7.667 8.155 1.00 92.56 105 GLU A N 1
ATOM 846 C CA . GLU A 1 105 ? -9.632 -9.069 8.078 1.00 92.56 105 GLU A CA 1
ATOM 847 C C . GLU A 1 105 ? -8.680 -9.444 9.224 1.00 92.56 105 GLU A C 1
ATOM 849 O O . GLU A 1 105 ? -8.792 -10.523 9.804 1.00 92.56 105 GLU A O 1
ATOM 854 N N . GLY A 1 106 ? -7.774 -8.541 9.606 1.00 91.06 106 GLY A N 1
ATOM 855 C CA . GLY A 1 106 ? -6.874 -8.722 10.743 1.00 91.06 106 GLY A CA 1
ATOM 856 C C . GLY A 1 106 ? -7.623 -8.904 12.064 1.00 91.06 106 GLY A C 1
ATOM 857 O O . GLY A 1 106 ? -7.275 -9.802 12.833 1.00 91.06 106 GLY A O 1
ATOM 858 N N . ILE A 1 107 ? -8.677 -8.114 12.301 1.00 92.19 107 ILE A N 1
ATOM 859 C CA . ILE A 1 107 ? -9.563 -8.255 13.467 1.00 92.19 107 ILE A CA 1
ATOM 860 C C . ILE A 1 107 ? -10.271 -9.609 13.423 1.00 92.19 107 ILE A C 1
ATOM 862 O O . ILE A 1 107 ? -10.224 -10.350 14.403 1.00 92.19 107 ILE A O 1
ATOM 866 N N . ARG A 1 108 ? -10.841 -9.989 12.273 1.00 93.94 108 ARG A N 1
ATOM 867 C CA . ARG A 1 108 ? -11.526 -11.281 12.111 1.00 93.94 108 ARG A CA 1
ATOM 868 C C . ARG A 1 108 ? -10.603 -12.469 12.398 1.00 93.94 108 ARG A C 1
ATOM 870 O O . ARG A 1 108 ? -11.014 -13.447 13.018 1.00 93.94 108 ARG A O 1
ATOM 877 N N . LEU A 1 109 ? -9.355 -12.413 11.936 1.00 92.12 109 LEU A N 1
ATOM 878 C CA . LEU A 1 109 ? -8.351 -13.446 12.210 1.00 92.12 109 LEU A CA 1
ATOM 879 C C . LEU A 1 109 ? -7.993 -13.486 13.699 1.00 92.12 109 LEU A C 1
ATOM 881 O O . LEU A 1 109 ? -7.902 -14.567 14.278 1.00 92.12 109 LEU A O 1
ATOM 885 N N . PHE A 1 110 ? -7.845 -12.320 14.328 1.00 90.00 110 PHE A N 1
ATOM 886 C CA . PHE A 1 110 ? -7.566 -12.216 15.756 1.00 90.00 110 PHE A CA 1
ATOM 887 C C . PHE A 1 110 ? -8.701 -12.805 16.612 1.00 90.00 110 PHE A C 1
ATOM 889 O O . PHE A 1 110 ? -8.432 -13.585 17.524 1.00 90.00 110 PHE A O 1
ATOM 896 N N . GLU A 1 111 ? -9.963 -12.521 16.275 1.00 91.94 111 GLU A N 1
ATOM 897 C CA . GLU A 1 111 ? -11.147 -13.092 16.942 1.00 91.94 111 GLU A CA 1
ATOM 898 C C . GLU A 1 111 ? -1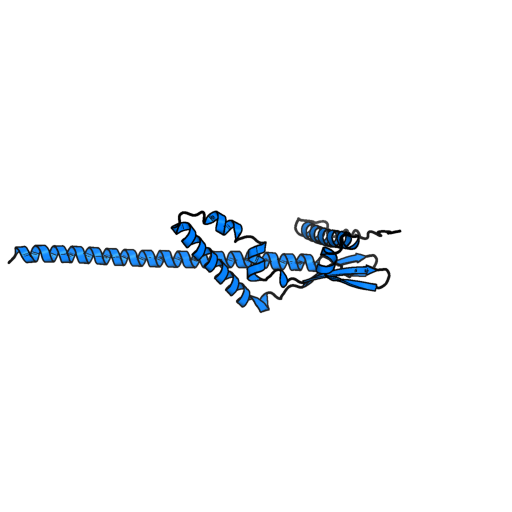1.209 -14.624 16.833 1.00 91.94 111 GLU A C 1
ATOM 900 O O . GLU A 1 111 ? -11.645 -15.302 17.765 1.00 91.94 111 GLU A O 1
ATOM 905 N N . ASN A 1 112 ? -10.711 -15.184 15.727 1.00 93.31 112 ASN A N 1
ATOM 906 C CA . ASN A 1 112 ? -10.640 -16.628 15.498 1.00 93.31 112 ASN A CA 1
ATOM 907 C C . ASN A 1 112 ? -9.373 -17.293 16.080 1.00 93.31 112 ASN A C 1
ATOM 909 O O . ASN A 1 112 ? -9.173 -18.491 15.880 1.00 93.31 112 ASN A O 1
ATOM 913 N N . ASN A 1 113 ? -8.532 -16.560 16.825 1.00 89.81 113 ASN A N 1
ATOM 914 C CA . ASN A 1 113 ? -7.213 -17.005 17.307 1.00 89.81 113 ASN A CA 1
ATOM 915 C C . ASN A 1 113 ? -6.253 -17.454 16.184 1.00 89.81 113 ASN A C 1
ATOM 917 O O . ASN A 1 113 ? -5.401 -18.325 16.384 1.00 89.81 113 ASN A O 1
ATOM 921 N N . GLU A 1 114 ? -6.378 -16.864 14.997 1.00 90.06 114 GLU A N 1
ATOM 922 C CA . GLU A 1 114 ? -5.494 -17.098 13.857 1.00 90.06 114 GLU A CA 1
ATOM 923 C C . GLU A 1 114 ? -4.353 -16.065 13.803 1.00 90.06 114 GLU A C 1
ATOM 925 O O . GLU A 1 114 ? -4.375 -15.016 14.452 1.00 90.06 114 GLU A O 1
ATOM 930 N N . ASN A 1 115 ? -3.308 -16.356 13.021 1.00 89.62 115 ASN A N 1
ATOM 931 C CA . ASN A 1 115 ? -2.126 -15.499 12.939 1.00 89.62 115 ASN A CA 1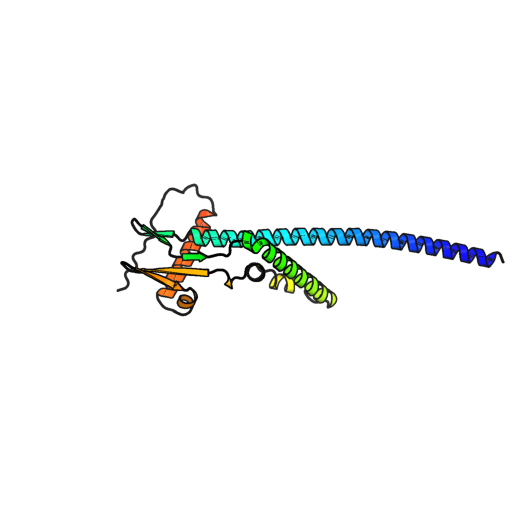
ATOM 932 C C . ASN A 1 115 ? -2.355 -14.288 12.013 1.00 89.62 115 ASN A C 1
ATOM 934 O O . ASN A 1 115 ? -1.991 -14.301 10.833 1.00 89.62 115 ASN A O 1
ATOM 938 N N . ALA A 1 116 ? -2.916 -13.214 12.571 1.00 87.75 116 ALA A N 1
ATOM 939 C CA . ALA A 1 116 ? -3.116 -11.948 11.865 1.00 87.75 116 ALA A CA 1
ATOM 940 C C . ALA A 1 116 ? -1.796 -11.325 11.364 1.00 87.75 116 ALA A C 1
ATOM 942 O O . ALA A 1 116 ? -1.754 -10.749 10.277 1.00 87.75 116 ALA A O 1
ATOM 943 N N . GLN A 1 117 ? -0.692 -11.480 12.103 1.00 85.94 117 GLN A N 1
ATOM 944 C CA . GLN A 1 117 ? 0.605 -10.912 11.720 1.00 85.94 117 GLN A CA 1
ATOM 945 C C . GLN A 1 117 ? 1.151 -11.546 10.435 1.00 85.94 117 GLN A C 1
ATOM 947 O O . GLN A 1 117 ? 1.687 -10.849 9.571 1.00 85.94 117 GLN A O 1
ATOM 952 N N . GLU A 1 118 ? 0.996 -12.860 10.279 1.00 88.56 118 GLU A N 1
ATOM 953 C CA . GLU A 1 118 ? 1.396 -13.565 9.063 1.00 88.56 118 GLU A CA 1
ATOM 954 C C . GLU A 1 118 ? 0.550 -13.144 7.855 1.00 88.56 118 GLU A C 1
ATOM 956 O O . GLU A 1 118 ? 1.092 -12.937 6.765 1.00 88.56 118 GLU A O 1
ATOM 961 N N . TYR A 1 119 ? -0.759 -12.960 8.044 1.00 89.19 119 TYR A N 1
ATOM 962 C CA . TYR A 1 119 ? -1.645 -12.441 7.001 1.00 89.19 119 TYR A CA 1
ATOM 963 C C . TYR A 1 119 ? -1.217 -11.041 6.541 1.00 89.19 119 TYR A C 1
ATOM 965 O O . TYR A 1 119 ? -0.992 -10.823 5.344 1.00 89.19 119 TYR A O 1
ATOM 973 N N . ILE A 1 120 ? -1.021 -10.123 7.492 1.00 87.25 120 ILE A N 1
ATOM 974 C CA . ILE A 1 120 ? -0.587 -8.750 7.215 1.00 87.25 120 ILE A CA 1
ATOM 975 C C . ILE A 1 120 ? 0.769 -8.762 6.501 1.00 87.25 120 ILE A C 1
ATOM 977 O O . ILE A 1 120 ? 0.910 -8.126 5.461 1.00 87.25 120 ILE A O 1
ATOM 981 N N . GLY A 1 121 ? 1.749 -9.538 6.977 1.00 86.25 121 GLY A N 1
ATOM 982 C CA . GLY A 1 121 ? 3.077 -9.617 6.357 1.00 86.25 121 GLY A CA 1
ATOM 983 C C . GLY A 1 121 ? 3.065 -10.146 4.917 1.00 86.25 121 GLY A C 1
ATOM 984 O O . GLY A 1 121 ? 3.866 -9.714 4.088 1.00 86.25 121 GLY A O 1
ATOM 985 N N . ARG A 1 122 ? 2.132 -11.045 4.580 1.00 88.06 122 ARG A N 1
ATOM 986 C CA . ARG A 1 122 ? 1.953 -11.545 3.205 1.00 88.06 122 ARG A CA 1
ATOM 987 C C . ARG A 1 122 ? 1.274 -10.521 2.291 1.00 88.06 122 ARG A C 1
ATOM 989 O O . ARG A 1 122 ? 1.579 -10.479 1.098 1.00 88.06 122 ARG A O 1
ATOM 996 N N . LYS A 1 123 ? 0.357 -9.710 2.825 1.00 85.81 123 LYS A N 1
ATOM 997 C CA . LYS A 1 123 ? -0.404 -8.701 2.068 1.00 85.81 123 LYS A CA 1
ATOM 998 C C . LYS A 1 123 ? 0.349 -7.380 1.917 1.00 85.81 123 LYS A C 1
ATOM 1000 O O . LYS A 1 123 ? 0.334 -6.792 0.836 1.00 85.81 123 LYS A O 1
ATOM 1005 N N . VAL A 1 124 ? 1.043 -6.922 2.952 1.00 87.38 124 VAL A N 1
ATOM 1006 C CA . VAL A 1 124 ? 1.767 -5.643 2.979 1.00 87.38 124 VAL A CA 1
ATOM 1007 C C . VAL A 1 124 ? 3.190 -5.839 2.454 1.00 87.38 124 VAL A C 1
ATOM 1009 O O . VAL A 1 124 ? 4.178 -5.764 3.177 1.00 87.38 124 VAL A O 1
ATOM 1012 N N . THR A 1 125 ? 3.297 -6.107 1.154 1.00 89.06 125 THR A N 1
ATOM 1013 C CA . THR A 1 125 ? 4.582 -6.151 0.439 1.00 89.06 125 THR A CA 1
ATOM 1014 C C . THR A 1 125 ? 4.688 -4.968 -0.514 1.00 89.06 125 THR A C 1
ATOM 1016 O O . THR A 1 125 ? 3.676 -4.516 -1.045 1.00 89.06 125 THR A O 1
ATOM 1019 N N . SER A 1 126 ? 5.903 -4.490 -0.802 1.00 85.44 126 SER A N 1
ATOM 1020 C CA . SER A 1 126 ? 6.125 -3.354 -1.717 1.00 85.44 126 SER A CA 1
ATOM 1021 C C . SER A 1 126 ? 5.475 -3.564 -3.084 1.00 85.44 126 SER A C 1
ATOM 1023 O O . SER A 1 126 ? 4.920 -2.635 -3.663 1.00 85.44 126 SER A O 1
ATOM 1025 N N . LYS A 1 127 ? 5.509 -4.809 -3.580 1.00 85.88 127 LYS A N 1
ATOM 1026 C CA . LYS A 1 127 ? 4.861 -5.195 -4.834 1.00 85.88 127 LYS A CA 1
ATOM 1027 C C . LYS A 1 127 ? 3.344 -5.045 -4.739 1.00 85.88 127 LYS A C 1
ATOM 1029 O O . LYS A 1 127 ? 2.760 -4.421 -5.612 1.00 85.88 127 LYS A O 1
ATOM 1034 N N . ASN A 1 128 ? 2.726 -5.619 -3.706 1.00 87.56 128 ASN A N 1
ATOM 1035 C CA . ASN A 1 128 ? 1.274 -5.610 -3.561 1.00 87.56 128 ASN A CA 1
ATOM 1036 C C . ASN A 1 128 ? 0.745 -4.200 -3.265 1.00 87.56 128 ASN A C 1
ATOM 1038 O O . ASN A 1 128 ? -0.213 -3.777 -3.890 1.00 87.56 128 ASN A O 1
ATOM 1042 N N . LEU A 1 129 ? 1.422 -3.436 -2.402 1.00 88.81 129 LEU A N 1
ATOM 1043 C CA . LEU A 1 129 ? 1.104 -2.028 -2.140 1.00 88.81 129 LEU A CA 1
ATOM 1044 C C . LEU A 1 129 ? 1.094 -1.201 -3.431 1.00 88.81 129 LEU A C 1
ATOM 1046 O O . LEU A 1 129 ? 0.129 -0.495 -3.717 1.00 88.81 129 LEU A O 1
ATOM 1050 N N . TYR A 1 130 ? 2.154 -1.312 -4.235 1.00 87.88 130 TYR A N 1
ATOM 1051 C CA . TYR A 1 130 ? 2.246 -0.565 -5.485 1.00 87.88 130 TYR A CA 1
ATOM 1052 C C . TYR A 1 130 ? 1.215 -1.037 -6.521 1.00 87.88 130 TYR A C 1
ATOM 1054 O O . TYR A 1 130 ? 0.636 -0.213 -7.227 1.00 87.88 130 TYR A O 1
ATOM 1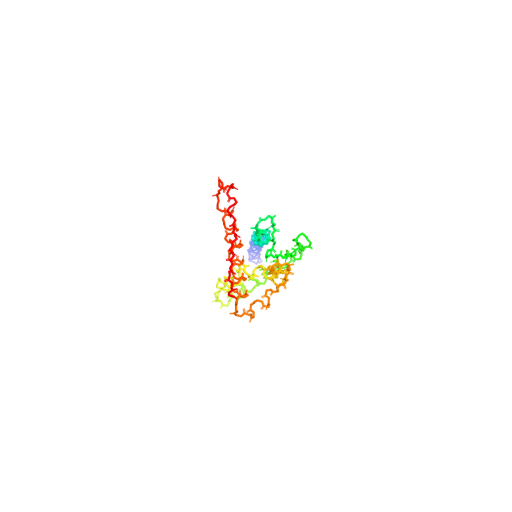062 N N . ASP A 1 131 ? 0.957 -2.344 -6.613 1.00 89.94 131 ASP A N 1
ATOM 1063 C CA . ASP A 1 131 ? -0.025 -2.909 -7.546 1.00 89.94 131 ASP A CA 1
ATOM 1064 C C . ASP A 1 131 ? -1.468 -2.535 -7.179 1.00 89.94 131 ASP A C 1
ATOM 1066 O O . ASP A 1 131 ? -2.238 -2.133 -8.045 1.00 89.94 131 ASP A O 1
ATOM 1070 N N . THR A 1 132 ? -1.824 -2.574 -5.895 1.00 88.88 132 THR A N 1
ATOM 1071 C CA . THR A 1 132 ? -3.155 -2.172 -5.425 1.00 88.88 132 THR A CA 1
ATOM 1072 C C . THR A 1 132 ? -3.405 -0.685 -5.665 1.00 88.88 132 THR A C 1
ATOM 1074 O O . THR A 1 132 ? -4.479 -0.301 -6.129 1.00 88.88 132 THR A O 1
ATOM 1077 N N . VAL A 1 133 ? -2.417 0.169 -5.382 1.00 87.69 133 VAL A N 1
ATOM 1078 C CA . VAL A 1 133 ? -2.594 1.625 -5.463 1.00 87.69 133 VAL A CA 1
ATOM 1079 C C . VAL A 1 133 ? -2.437 2.129 -6.897 1.00 87.69 133 VAL A C 1
ATOM 1081 O O . VAL A 1 133 ? -3.368 2.714 -7.457 1.00 87.69 133 VAL A O 1
ATOM 1084 N N . VAL A 1 134 ? -1.288 1.863 -7.521 1.00 86.88 134 VAL A N 1
ATOM 1085 C CA . VAL A 1 134 ? -0.931 2.378 -8.852 1.00 86.88 134 VAL A CA 1
ATOM 1086 C C . VAL A 1 134 ? -1.247 1.368 -9.953 1.00 86.88 134 VAL A C 1
ATOM 1088 O O . VAL A 1 134 ? -1.680 1.766 -11.033 1.00 86.88 134 VAL A O 1
ATOM 1091 N N . GLY A 1 135 ? -1.074 0.072 -9.695 1.00 86.00 135 GLY A N 1
ATOM 1092 C CA . GLY A 1 135 ? -1.187 -0.986 -10.698 1.00 86.00 135 GLY A CA 1
ATOM 1093 C C . GLY A 1 135 ? 0.105 -1.146 -11.484 1.00 86.00 135 GLY A C 1
ATOM 1094 O O . GLY A 1 135 ? 0.478 -0.285 -12.282 1.00 86.00 135 GLY A O 1
ATOM 1095 N N . ILE A 1 136 ? 0.774 -2.288 -11.332 1.00 80.06 136 ILE A N 1
ATOM 1096 C CA . ILE A 1 136 ? 1.996 -2.611 -12.082 1.00 80.06 136 ILE A CA 1
ATOM 1097 C C . ILE A 1 136 ? 1.696 -2.642 -13.588 1.00 80.06 136 ILE A C 1
ATOM 1099 O O . ILE A 1 136 ? 2.536 -2.256 -14.397 1.00 80.06 136 ILE A O 1
ATOM 1103 N N . GLY A 1 137 ? 0.472 -3.021 -13.970 1.00 74.94 137 GLY A N 1
ATOM 1104 C CA . GLY A 1 137 ? 0.007 -2.992 -15.360 1.00 74.94 137 GLY A CA 1
ATOM 1105 C C . GLY A 1 137 ? -0.043 -1.595 -15.993 1.00 74.94 137 GLY A C 1
ATOM 1106 O O . GLY A 1 137 ? 0.011 -1.491 -17.217 1.00 74.94 137 GLY A O 1
ATOM 1107 N N . ASN A 1 138 ? -0.092 -0.529 -15.188 1.00 78.94 138 ASN A N 1
ATOM 1108 C CA . ASN A 1 138 ? -0.082 0.853 -15.676 1.00 78.94 138 ASN A CA 1
ATOM 1109 C C . ASN A 1 138 ? 1.338 1.371 -15.956 1.00 78.94 138 ASN A C 1
ATOM 1111 O O . ASN A 1 138 ? 1.503 2.446 -16.532 1.00 78.94 138 ASN A O 1
ATOM 1115 N N . VAL A 1 139 ? 2.371 0.608 -15.583 1.00 79.94 139 VAL A N 1
ATOM 1116 C CA . VAL A 1 139 ? 3.770 0.919 -15.885 1.00 79.94 139 VAL A CA 1
ATOM 1117 C C . VAL A 1 139 ? 4.136 0.316 -17.238 1.00 79.94 139 VAL A C 1
ATOM 1119 O O . VAL A 1 139 ? 4.307 -0.896 -17.379 1.00 79.94 139 VAL A O 1
ATOM 1122 N N . GLN A 1 140 ? 4.296 1.158 -18.259 1.00 74.50 140 GLN A N 1
ATOM 1123 C CA . GLN A 1 140 ? 4.674 0.687 -19.588 1.00 74.50 140 GLN A CA 1
ATOM 1124 C C . GLN A 1 140 ? 6.192 0.720 -19.761 1.00 74.50 140 GLN A C 1
ATOM 1126 O O . GLN A 1 140 ? 6.805 1.787 -19.789 1.00 74.50 140 GLN A O 1
ATOM 1131 N N . ILE A 1 141 ? 6.790 -0.454 -19.955 1.00 73.50 141 ILE A N 1
ATOM 1132 C CA . ILE A 1 141 ? 8.218 -0.597 -20.246 1.00 73.50 141 ILE A CA 1
ATOM 1133 C C . ILE A 1 141 ? 8.401 -0.910 -21.733 1.00 73.50 141 ILE A C 1
ATOM 1135 O O . ILE A 1 141 ? 7.906 -1.918 -22.245 1.00 73.50 141 ILE A O 1
ATOM 1139 N N . GLN A 1 142 ? 9.113 -0.033 -22.437 1.00 70.94 142 GLN A N 1
ATOM 1140 C CA . GLN A 1 142 ? 9.464 -0.190 -23.847 1.00 70.94 142 GLN A CA 1
ATOM 1141 C C . GLN A 1 142 ? 10.980 -0.318 -23.990 1.00 70.94 142 GLN A C 1
ATOM 1143 O O . GLN A 1 142 ? 11.725 0.465 -23.397 1.00 70.94 142 GLN A O 1
ATOM 1148 N N . LEU A 1 143 ? 11.422 -1.280 -24.798 1.00 69.31 143 LEU A N 1
ATOM 1149 C CA . LEU A 1 143 ? 12.825 -1.468 -25.148 1.00 69.31 143 LEU A CA 1
ATOM 1150 C C . LEU A 1 143 ? 13.043 -1.056 -26.602 1.00 69.31 143 LEU A C 1
ATOM 1152 O O . LEU A 1 143 ? 12.227 -1.360 -27.473 1.00 69.31 143 LEU A O 1
ATOM 1156 N N . TYR A 1 144 ? 14.149 -0.373 -26.868 1.00 65.81 144 TYR A N 1
ATOM 1157 C CA . TYR A 1 144 ? 14.537 0.021 -28.218 1.00 65.81 144 TYR A CA 1
ATOM 1158 C C . TYR A 1 144 ? 15.791 -0.755 -28.608 1.00 65.81 144 TYR A C 1
ATOM 1160 O O . TYR A 1 144 ? 16.821 -0.656 -27.941 1.00 65.81 144 TYR A O 1
ATOM 1168 N N . LYS A 1 145 ? 15.692 -1.543 -29.683 1.00 64.75 145 LYS A N 1
ATOM 1169 C CA . LYS A 1 145 ? 16.839 -2.207 -30.303 1.00 64.75 145 LYS A CA 1
ATOM 1170 C C . LYS A 1 145 ? 17.412 -1.287 -31.373 1.00 64.75 145 LYS A C 1
ATOM 1172 O O . LYS A 1 145 ? 16.670 -0.753 -32.201 1.00 64.75 145 LYS A O 1
ATOM 1177 N N . ILE A 1 146 ? 18.729 -1.122 -31.340 1.00 61.12 146 ILE A N 1
ATOM 1178 C CA . ILE A 1 146 ? 19.472 -0.317 -32.303 1.00 61.12 146 ILE A CA 1
ATOM 1179 C C . ILE A 1 146 ? 20.140 -1.280 -33.285 1.00 61.12 146 ILE A C 1
ATOM 1181 O O . ILE A 1 146 ? 20.963 -2.099 -32.885 1.00 61.12 146 ILE A O 1
ATOM 1185 N N . GLU A 1 147 ? 19.774 -1.181 -34.558 1.00 58.16 147 GLU A N 1
ATOM 1186 C CA . GLU A 1 147 ? 20.476 -1.816 -35.679 1.00 58.16 147 GLU A CA 1
ATOM 1187 C C . GLU A 1 147 ? 21.020 -0.710 -36.593 1.00 58.16 147 GLU A C 1
ATOM 1189 O O . GLU A 1 147 ? 20.504 0.407 -36.559 1.00 58.16 147 GLU A O 1
ATOM 1194 N N . GLU A 1 148 ? 22.063 -1.009 -37.378 1.00 51.16 148 GLU A N 1
ATOM 1195 C CA . GLU A 1 148 ? 23.022 -0.081 -38.015 1.00 51.16 148 GLU A CA 1
ATOM 1196 C C . GLU A 1 148 ? 22.487 1.274 -38.529 1.00 51.16 148 GLU A C 1
ATOM 1198 O O . GLU A 1 148 ? 23.244 2.244 -38.507 1.00 51.16 148 GLU A O 1
ATOM 1203 N N . GLN A 1 149 ? 21.215 1.391 -38.946 1.00 45.56 149 GLN A N 1
ATOM 1204 C CA . GLN A 1 149 ? 20.556 2.671 -39.269 1.00 45.56 149 GLN A CA 1
ATOM 1205 C C . GLN A 1 149 ? 19.047 2.759 -38.925 1.00 45.56 149 GLN A C 1
ATOM 1207 O O . GLN A 1 149 ? 18.358 3.646 -39.437 1.00 45.56 149 GLN A O 1
ATOM 1212 N N . ARG A 1 150 ? 18.481 1.864 -38.098 1.00 55.56 150 ARG A N 1
ATOM 1213 C CA . ARG A 1 150 ? 17.042 1.884 -37.746 1.00 55.56 150 ARG A CA 1
ATOM 1214 C C . ARG A 1 150 ? 16.798 1.566 -36.271 1.00 55.56 150 ARG A C 1
ATOM 1216 O O . ARG A 1 150 ? 17.326 0.598 -35.734 1.00 55.56 150 ARG A O 1
ATOM 1223 N N . GLU A 1 151 ? 15.937 2.364 -35.644 1.00 55.97 151 GLU A N 1
ATOM 1224 C CA . GLU A 1 151 ? 15.407 2.104 -34.304 1.00 55.97 151 GLU A CA 1
ATOM 1225 C C . GLU A 1 151 ? 14.182 1.192 -34.424 1.00 55.97 151 GLU A C 1
ATOM 1227 O O . GLU A 1 151 ? 13.195 1.551 -35.074 1.00 55.97 151 GLU A O 1
ATOM 1232 N N . ARG A 1 152 ? 14.228 0.003 -33.812 1.00 59.12 152 ARG A N 1
ATOM 1233 C CA . ARG A 1 152 ? 13.065 -0.890 -33.737 1.00 59.12 152 ARG A CA 1
ATOM 1234 C C . ARG A 1 152 ? 12.593 -1.004 -32.296 1.00 59.12 152 ARG A C 1
ATOM 1236 O O . ARG A 1 152 ? 13.335 -1.438 -31.416 1.00 59.12 152 ARG A O 1
ATOM 1243 N N . GLN A 1 153 ? 11.335 -0.638 -32.068 1.00 57.72 153 GLN A N 1
ATOM 1244 C CA . GLN A 1 153 ? 10.680 -0.822 -30.780 1.00 57.72 153 GLN A CA 1
ATOM 1245 C C . GLN A 1 153 ? 10.377 -2.308 -30.557 1.00 57.72 153 GLN A C 1
ATOM 1247 O O . GLN A 1 153 ? 9.795 -2.966 -31.423 1.00 57.72 153 GLN A O 1
ATOM 1252 N N . ILE A 1 154 ? 10.738 -2.817 -29.383 1.00 64.06 154 ILE A N 1
ATOM 1253 C CA . ILE A 1 154 ? 10.397 -4.163 -28.928 1.00 64.06 154 ILE A CA 1
ATOM 1254 C C . ILE A 1 154 ? 9.625 -4.039 -27.610 1.00 64.06 154 ILE A C 1
ATOM 1256 O O . ILE A 1 154 ? 10.030 -3.333 -26.682 1.00 64.06 154 ILE A O 1
ATOM 1260 N N . SER A 1 155 ? 8.467 -4.695 -27.530 1.00 62.12 155 SER A N 1
ATOM 1261 C CA . SER A 1 155 ? 7.671 -4.732 -26.299 1.00 62.12 155 SER A CA 1
ATOM 1262 C C . SER A 1 155 ? 8.264 -5.731 -25.305 1.00 62.12 155 SER A C 1
ATOM 1264 O O . SER A 1 155 ? 8.653 -6.830 -25.694 1.00 62.12 155 SER A O 1
ATOM 1266 N N . TRP A 1 156 ? 8.251 -5.400 -24.010 1.00 60.03 156 TRP A N 1
ATOM 1267 C CA . TRP A 1 156 ? 8.671 -6.306 -22.933 1.00 60.03 156 TRP A CA 1
ATOM 1268 C C . TRP A 1 156 ? 8.000 -7.690 -23.007 1.00 60.03 156 TRP A C 1
ATOM 1270 O O . TRP A 1 156 ? 8.660 -8.716 -22.852 1.00 60.03 156 TRP A O 1
ATOM 1280 N N . ASN A 1 157 ? 6.712 -7.735 -23.363 1.00 62.19 157 ASN A N 1
ATOM 1281 C CA . ASN A 1 157 ? 5.957 -8.985 -23.517 1.00 62.19 157 ASN A CA 1
ATOM 1282 C C . ASN A 1 157 ? 6.459 -9.867 -24.673 1.00 62.19 157 ASN A C 1
ATOM 1284 O O . ASN A 1 157 ? 6.282 -11.084 -24.641 1.00 62.19 157 ASN A O 1
ATOM 1288 N N . GLN A 1 158 ? 7.066 -9.267 -25.701 1.00 60.16 158 GLN A N 1
ATOM 1289 C CA . GLN A 1 158 ? 7.680 -9.999 -26.811 1.00 60.16 158 GLN A CA 1
ATOM 1290 C C . GLN A 1 158 ? 9.049 -10.544 -26.404 1.00 60.16 158 GLN A C 1
ATOM 1292 O O . GLN A 1 158 ? 9.364 -11.687 -26.723 1.00 60.16 158 GLN A O 1
ATOM 1297 N N . VAL A 1 159 ? 9.824 -9.773 -25.636 1.00 58.19 159 VAL A N 1
ATOM 1298 C CA . VAL A 1 159 ? 11.148 -10.216 -25.191 1.00 58.19 159 VAL A CA 1
ATOM 1299 C C . VAL A 1 159 ? 11.069 -11.326 -24.143 1.00 58.19 159 VAL A C 1
ATOM 1301 O O . VAL A 1 159 ? 11.800 -12.305 -24.243 1.00 58.19 159 VAL A O 1
ATOM 1304 N N . ALA A 1 160 ? 10.125 -11.246 -23.201 1.00 56.25 160 ALA A N 1
ATOM 1305 C CA . ALA A 1 160 ? 9.910 -12.289 -22.194 1.00 56.25 160 ALA A CA 1
ATOM 1306 C C . ALA A 1 160 ? 9.494 -13.652 -22.793 1.00 56.25 160 ALA A C 1
ATOM 1308 O O . ALA A 1 160 ? 9.638 -14.682 -22.140 1.00 56.25 160 ALA A O 1
ATOM 1309 N N . ARG A 1 161 ? 8.981 -13.669 -24.034 1.00 58.19 161 ARG A N 1
ATOM 1310 C CA . ARG A 1 161 ? 8.618 -14.891 -24.772 1.00 58.19 161 ARG A CA 1
ATOM 1311 C C . ARG A 1 161 ? 9.750 -15.440 -25.651 1.00 58.19 161 ARG A C 1
ATOM 1313 O O . ARG A 1 161 ? 9.703 -16.616 -26.006 1.00 58.19 161 ARG A O 1
ATOM 1320 N N . ASN A 1 162 ? 10.758 -14.631 -25.985 1.00 51.81 162 ASN A N 1
ATOM 1321 C CA . ASN A 1 162 ? 11.842 -14.995 -26.899 1.00 51.81 162 ASN A CA 1
ATOM 1322 C C . ASN A 1 162 ? 13.126 -15.336 -26.117 1.00 51.81 162 ASN A C 1
ATOM 1324 O O . ASN A 1 162 ? 13.854 -14.457 -25.667 1.00 51.81 162 ASN A O 1
ATOM 1328 N N . SER A 1 163 ? 13.452 -16.627 -26.006 1.00 47.47 163 SER A N 1
ATOM 1329 C CA . SER A 1 163 ? 14.584 -17.154 -25.212 1.00 47.47 163 SER A CA 1
ATOM 1330 C C . SER A 1 163 ? 15.978 -17.030 -25.878 1.00 47.47 163 SER A C 1
ATOM 1332 O O . SER A 1 163 ? 16.896 -17.768 -25.522 1.00 47.47 163 SER A O 1
ATOM 1334 N N . GLY A 1 164 ? 16.142 -16.149 -26.873 1.00 64.12 164 GLY A N 1
ATOM 1335 C CA . GLY A 1 164 ? 17.380 -15.984 -27.658 1.00 64.12 164 GLY A CA 1
ATOM 1336 C C . GLY A 1 164 ? 18.196 -14.731 -27.298 1.00 64.12 164 GLY A C 1
ATOM 1337 O O . GLY A 1 164 ? 18.097 -14.201 -26.194 1.00 64.12 164 GLY A O 1
ATOM 1338 N N . GLY A 1 165 ? 18.972 -14.206 -28.257 1.00 59.75 165 GLY A N 1
ATOM 1339 C CA . GLY A 1 165 ? 19.810 -13.004 -28.071 1.00 59.75 165 GLY A CA 1
ATOM 1340 C C . GLY A 1 165 ? 19.044 -11.727 -27.681 1.00 59.75 165 GLY A C 1
ATOM 1341 O O . GLY A 1 165 ? 19.595 -10.854 -27.017 1.00 59.75 165 GLY A O 1
ATOM 1342 N N . GLU A 1 166 ? 17.752 -11.638 -28.013 1.00 64.12 166 GLU A N 1
ATOM 1343 C CA . GLU A 1 166 ? 16.873 -10.534 -27.591 1.00 64.12 166 GLU A CA 1
ATOM 1344 C C . GLU A 1 166 ? 16.577 -10.565 -26.081 1.00 64.12 166 GLU A C 1
ATOM 1346 O O . GLU A 1 166 ? 16.565 -9.517 -25.432 1.00 64.12 166 GLU A O 1
ATOM 1351 N N . GLY A 1 167 ? 16.416 -11.762 -25.503 1.00 61.56 167 GLY A N 1
ATOM 1352 C CA . GLY A 1 167 ? 16.250 -11.957 -24.062 1.00 61.56 167 GLY A CA 1
ATOM 1353 C C . GLY A 1 167 ? 17.484 -11.495 -23.287 1.00 61.56 167 GLY A C 1
ATOM 1354 O O . GLY A 1 167 ? 17.365 -10.725 -22.334 1.00 61.56 167 GLY A O 1
ATOM 1355 N N . PHE A 1 168 ? 18.678 -11.862 -23.759 1.00 66.06 168 PHE A N 1
ATOM 1356 C CA . PHE A 1 168 ? 19.941 -11.412 -23.166 1.00 66.06 168 PHE A CA 1
ATOM 1357 C C . PHE A 1 168 ? 20.125 -9.889 -23.251 1.00 66.06 168 PHE A C 1
ATOM 1359 O O . PHE A 1 168 ? 20.452 -9.260 -22.245 1.00 66.06 168 PHE A O 1
ATOM 1366 N N . LEU A 1 169 ? 19.854 -9.278 -24.413 1.00 65.94 169 LEU A N 1
ATOM 1367 C CA . LEU A 1 169 ? 19.951 -7.825 -24.582 1.00 65.94 169 LEU A CA 1
ATOM 1368 C C . LEU A 1 169 ? 19.021 -7.084 -23.611 1.00 65.94 169 LEU A C 1
ATOM 1370 O O . LEU A 1 169 ? 19.431 -6.106 -22.992 1.00 65.94 169 LEU A O 1
ATOM 1374 N N . SER A 1 170 ? 17.790 -7.563 -23.420 1.00 64.88 170 SER A N 1
ATOM 1375 C CA . SER A 1 170 ? 16.856 -6.935 -22.478 1.00 64.88 170 SER A CA 1
ATOM 1376 C C . SER A 1 170 ? 17.275 -7.068 -21.015 1.00 64.88 170 SER A C 1
ATOM 1378 O O . SER A 1 170 ? 17.227 -6.080 -20.281 1.00 64.88 170 SER A O 1
ATOM 1380 N N . ALA A 1 171 ? 17.748 -8.249 -20.602 1.00 68.62 171 ALA A N 1
ATOM 1381 C CA . ALA A 1 171 ? 18.276 -8.472 -19.262 1.00 68.62 171 ALA A CA 1
ATOM 1382 C C . ALA A 1 171 ? 19.496 -7.578 -19.003 1.00 68.62 171 ALA A C 1
ATOM 1384 O O . ALA A 1 171 ? 19.596 -6.962 -17.944 1.00 68.62 171 ALA A O 1
ATOM 1385 N N . PHE A 1 172 ? 20.379 -7.433 -19.995 1.00 70.50 172 PHE A N 1
ATOM 1386 C CA . PHE A 1 172 ? 21.543 -6.558 -19.919 1.00 70.50 172 PHE A CA 1
ATOM 1387 C C . PHE A 1 172 ? 21.171 -5.073 -19.839 1.00 70.50 172 PHE A C 1
ATOM 1389 O O . PHE A 1 172 ? 21.752 -4.343 -19.036 1.00 70.50 172 PHE A O 1
ATOM 1396 N N . VAL A 1 173 ? 20.200 -4.609 -20.633 1.00 69.06 173 VAL A N 1
ATOM 1397 C CA . VAL A 1 173 ? 19.729 -3.212 -20.603 1.00 69.06 173 VAL A CA 1
ATOM 1398 C C . VAL A 1 173 ? 19.095 -2.884 -19.251 1.00 69.06 173 VAL A C 1
ATOM 1400 O O . VAL A 1 173 ? 19.379 -1.825 -18.687 1.00 69.06 173 VAL A O 1
ATOM 1403 N N . ILE A 1 174 ? 18.293 -3.794 -18.692 1.00 69.19 174 ILE A N 1
ATOM 1404 C CA . ILE A 1 174 ? 17.713 -3.625 -17.353 1.00 69.19 174 ILE A CA 1
ATOM 1405 C C . ILE A 1 174 ? 18.801 -3.626 -16.289 1.00 69.19 174 ILE A C 1
ATOM 1407 O O . ILE A 1 174 ? 18.859 -2.692 -15.493 1.00 69.19 174 ILE A O 1
ATOM 1411 N N . LEU A 1 175 ? 19.696 -4.614 -16.301 1.00 72.06 175 LEU A N 1
ATOM 1412 C CA . LEU A 1 175 ? 20.803 -4.695 -15.352 1.00 72.06 175 LEU A CA 1
ATOM 1413 C C . LEU A 1 175 ? 21.681 -3.440 -15.411 1.00 72.06 175 LEU A C 1
ATOM 1415 O O . LEU A 1 175 ? 22.030 -2.881 -14.379 1.00 72.06 175 LEU A O 1
ATOM 1419 N N . SER A 1 176 ? 21.989 -2.949 -16.611 1.00 67.62 176 SER A N 1
ATOM 1420 C CA . SER A 1 176 ? 22.765 -1.722 -16.808 1.00 67.62 176 SER A CA 1
ATOM 1421 C C . SER A 1 176 ? 22.044 -0.485 -16.279 1.00 67.62 176 SER A C 1
ATOM 1423 O O . SER A 1 176 ? 22.697 0.381 -15.697 1.00 67.62 176 SER A O 1
ATOM 1425 N N . SER A 1 177 ? 20.721 -0.410 -16.457 1.00 68.06 177 SER A N 1
ATOM 1426 C CA . SER A 1 177 ? 19.895 0.689 -15.940 1.00 68.06 177 SER A CA 1
ATOM 1427 C C . SER A 1 177 ? 19.813 0.652 -14.410 1.00 68.06 177 SER A C 1
ATOM 1429 O O . SER A 1 177 ? 19.920 1.692 -13.767 1.00 68.06 177 SER A O 1
ATOM 1431 N N . LEU A 1 178 ? 19.701 -0.542 -13.818 1.00 69.62 178 LEU A N 1
ATOM 1432 C CA . LEU A 1 178 ? 19.737 -0.742 -12.366 1.00 69.62 178 LEU A CA 1
ATOM 1433 C C . LEU A 1 178 ? 21.116 -0.409 -11.781 1.00 69.62 178 LEU A C 1
ATOM 1435 O O . LEU A 1 178 ? 21.199 0.271 -10.766 1.00 69.62 178 LEU A O 1
ATOM 1439 N N . LEU A 1 179 ? 22.203 -0.826 -12.435 1.00 68.75 179 LEU A N 1
ATOM 1440 C CA . LEU A 1 179 ? 23.568 -0.494 -12.019 1.00 68.75 179 LEU A CA 1
ATOM 1441 C C . LEU A 1 179 ? 23.846 1.012 -12.099 1.00 68.75 179 LEU A C 1
ATOM 1443 O O . LEU A 1 179 ? 24.520 1.539 -11.221 1.00 68.75 179 LEU A O 1
ATOM 1447 N N . ASP A 1 180 ? 23.353 1.706 -13.130 1.00 66.19 180 ASP A N 1
ATOM 1448 C CA . ASP A 1 180 ? 23.482 3.169 -13.226 1.00 66.19 180 ASP A CA 1
ATOM 1449 C C . ASP A 1 180 ? 22.673 3.889 -12.143 1.00 66.19 180 ASP A C 1
ATOM 1451 O O . ASP A 1 180 ? 23.145 4.864 -11.564 1.00 66.19 180 ASP A O 1
ATOM 1455 N N . TYR A 1 181 ? 21.477 3.377 -11.842 1.00 66.88 181 TYR A N 1
ATOM 1456 C CA . TYR A 1 181 ? 20.654 3.863 -10.742 1.00 66.88 181 TYR A CA 1
ATOM 1457 C C . TYR A 1 181 ? 21.375 3.715 -9.390 1.00 66.88 181 TYR A C 1
ATOM 1459 O O . TYR A 1 181 ? 21.538 4.708 -8.688 1.00 66.88 181 TYR A O 1
ATOM 1467 N N . MET A 1 182 ? 21.895 2.522 -9.069 1.00 67.06 182 MET A N 1
ATOM 1468 C CA . MET A 1 182 ? 22.602 2.273 -7.802 1.00 67.06 182 MET A CA 1
ATOM 1469 C C . MET A 1 182 ? 23.885 3.106 -7.666 1.00 67.06 182 MET A C 1
ATOM 1471 O O . MET A 1 182 ? 24.143 3.659 -6.605 1.00 67.06 182 MET A O 1
ATOM 1475 N N . ARG A 1 183 ? 24.666 3.258 -8.748 1.00 61.53 183 ARG A N 1
ATOM 1476 C CA . ARG A 1 183 ? 25.910 4.055 -8.743 1.00 61.53 183 ARG A CA 1
ATOM 1477 C C . ARG A 1 183 ? 25.701 5.548 -8.487 1.00 61.53 183 ARG A C 1
ATOM 1479 O O . ARG A 1 183 ? 26.655 6.226 -8.144 1.00 61.53 183 ARG A O 1
ATOM 1486 N N . LYS A 1 184 ? 24.499 6.079 -8.717 1.00 60.03 184 LYS A N 1
ATOM 1487 C CA . LYS A 1 184 ? 24.186 7.492 -8.454 1.00 60.03 184 LYS A CA 1
ATOM 1488 C C . LYS A 1 184 ? 23.556 7.725 -7.078 1.00 60.03 184 LYS A C 1
ATOM 1490 O O . LYS A 1 184 ? 23.530 8.876 -6.652 1.00 60.03 184 LYS A O 1
ATOM 1495 N N . ASP A 1 185 ? 23.050 6.680 -6.418 1.00 54.34 185 ASP A N 1
ATOM 1496 C CA . ASP A 1 185 ? 22.490 6.755 -5.058 1.00 54.34 185 ASP A CA 1
ATOM 1497 C C . ASP A 1 185 ? 23.591 6.635 -3.977 1.00 54.34 185 ASP A C 1
ATOM 1499 O O . ASP A 1 185 ? 23.496 7.307 -2.950 1.00 54.34 185 ASP A O 1
ATOM 1503 N N . ASP A 1 186 ? 24.672 5.880 -4.226 1.00 42.19 186 ASP A N 1
ATOM 1504 C CA . ASP A 1 186 ? 25.840 5.794 -3.333 1.00 42.19 186 ASP A CA 1
ATOM 1505 C C . ASP A 1 186 ? 26.926 6.810 -3.744 1.00 42.19 186 ASP A C 1
ATOM 1507 O O . ASP A 1 186 ? 27.700 6.569 -4.661 1.00 42.19 186 ASP A O 1
ATOM 1511 N N . SER A 1 187 ? 26.949 7.967 -3.074 1.00 50.03 187 SER A N 1
ATOM 1512 C CA . SER A 1 187 ? 28.095 8.889 -2.909 1.00 50.03 187 SER A CA 1
ATOM 1513 C C . SER A 1 187 ? 29.247 8.825 -3.939 1.00 50.03 187 SER A C 1
ATOM 1515 O O . SER A 1 187 ? 30.132 7.999 -3.779 1.00 50.03 187 SER A O 1
ATOM 1517 N N . ASP A 1 188 ? 29.338 9.770 -4.885 1.00 40.41 188 ASP A N 1
ATOM 1518 C CA . ASP A 1 188 ? 30.544 10.011 -5.715 1.00 40.41 188 ASP A CA 1
ATOM 1519 C C . ASP A 1 188 ? 30.425 11.428 -6.331 1.00 40.41 188 ASP A C 1
ATOM 1521 O O . ASP A 1 188 ? 29.513 11.673 -7.112 1.00 40.41 188 ASP A O 1
ATOM 1525 N N . ILE A 1 189 ? 31.169 12.501 -6.009 1.00 41.56 189 ILE A N 1
ATOM 1526 C CA . ILE A 1 189 ? 32.621 12.821 -5.961 1.00 41.56 189 ILE A CA 1
ATOM 1527 C C . ILE A 1 189 ? 33.426 12.432 -7.218 1.00 41.56 189 ILE A C 1
ATOM 1529 O O . ILE A 1 189 ? 34.375 13.130 -7.567 1.00 41.56 189 ILE A O 1
ATOM 1533 N N . PHE A 1 190 ? 32.987 11.447 -8.000 1.00 39.50 190 PHE A N 1
ATOM 1534 C CA . PHE A 1 190 ? 33.609 11.081 -9.279 1.00 39.50 190 PHE A CA 1
ATOM 1535 C C . PHE A 1 190 ? 32.625 11.244 -10.441 1.00 39.50 190 PHE A C 1
ATOM 1537 O O . PHE A 1 190 ? 32.305 10.308 -11.167 1.00 39.50 190 PHE A O 1
ATOM 1544 N N . MET A 1 191 ? 32.122 12.468 -10.616 1.00 39.44 191 MET A N 1
ATOM 1545 C CA . MET A 1 191 ? 31.111 12.788 -11.630 1.00 39.44 191 MET A CA 1
ATOM 1546 C C . MET A 1 191 ? 31.669 12.997 -13.052 1.00 39.44 191 MET A C 1
ATOM 1548 O O . MET A 1 191 ? 30.880 13.113 -13.984 1.00 39.44 191 MET A O 1
ATOM 1552 N N . ASP A 1 192 ? 32.992 13.002 -13.253 1.00 37.38 192 ASP A N 1
ATOM 1553 C CA . ASP A 1 192 ? 33.590 13.516 -14.500 1.00 37.38 192 ASP A CA 1
ATOM 1554 C C . ASP A 1 192 ? 34.256 12.491 -15.428 1.00 37.38 192 ASP A C 1
ATOM 1556 O O . ASP A 1 192 ? 34.867 12.869 -16.428 1.00 37.38 192 ASP A O 1
ATOM 1560 N N . MET A 1 193 ? 34.096 11.187 -15.197 1.00 37.12 193 MET A N 1
ATOM 1561 C CA . MET A 1 193 ? 34.534 10.191 -16.185 1.00 37.12 193 MET A CA 1
ATOM 1562 C C . MET A 1 193 ? 33.332 9.541 -16.862 1.00 37.12 193 MET A C 1
ATOM 1564 O O . MET A 1 193 ? 32.849 8.475 -16.486 1.00 37.12 193 MET A O 1
ATOM 1568 N N . HIS A 1 194 ? 32.851 10.208 -17.914 1.00 37.72 194 HIS A N 1
ATOM 1569 C CA . HIS A 1 194 ? 32.036 9.600 -18.962 1.00 37.72 194 HIS A CA 1
ATOM 1570 C C . HIS A 1 194 ? 32.844 8.515 -19.703 1.00 37.72 194 HIS A C 1
ATOM 1572 O O . HIS A 1 194 ? 33.214 8.692 -20.863 1.00 37.72 194 HIS A O 1
ATOM 1578 N N . GLU A 1 195 ? 33.119 7.380 -19.062 1.00 34.97 195 GLU A N 1
ATOM 1579 C CA . GLU A 1 195 ? 33.617 6.203 -19.771 1.00 34.97 195 GLU A CA 1
ATOM 1580 C C . GLU A 1 195 ? 32.452 5.513 -20.485 1.00 34.97 195 GLU A C 1
ATOM 1582 O O . GLU A 1 195 ? 31.482 5.036 -19.887 1.00 34.97 195 GLU A O 1
ATOM 1587 N N . GLY A 1 196 ? 32.528 5.550 -21.815 1.00 40.56 196 GLY A N 1
ATOM 1588 C CA . GLY A 1 196 ? 31.512 5.055 -22.726 1.00 40.56 196 GLY A CA 1
ATOM 1589 C C . GLY A 1 196 ? 31.219 3.576 -22.511 1.00 40.56 196 GLY A C 1
ATOM 1590 O O . GLY A 1 196 ? 32.053 2.712 -22.768 1.00 40.56 196 GLY A O 1
ATOM 1591 N N . LYS A 1 197 ? 29.978 3.273 -22.130 1.00 45.06 197 LYS A N 1
ATOM 1592 C CA . LYS A 1 197 ? 29.427 1.921 -22.235 1.00 45.06 197 LYS A CA 1
ATOM 1593 C C . LYS A 1 197 ? 29.020 1.669 -23.689 1.00 45.06 197 LYS A C 1
ATOM 1595 O O . LYS A 1 197 ? 27.850 1.788 -24.039 1.00 45.06 197 LYS A O 1
ATOM 1600 N N . VAL A 1 198 ? 29.989 1.341 -24.540 1.00 38.91 198 VAL A N 1
ATOM 1601 C CA . VAL A 1 198 ? 29.736 0.796 -25.881 1.00 38.91 198 VAL A CA 1
ATOM 1602 C C . VAL A 1 198 ? 30.409 -0.564 -25.966 1.00 38.91 198 VAL A C 1
ATOM 1604 O O . VAL A 1 198 ? 31.628 -0.647 -26.051 1.00 38.91 198 VAL A O 1
ATOM 1607 N N . LEU A 1 199 ? 29.612 -1.630 -25.956 1.00 43.31 199 LEU A N 1
ATOM 1608 C CA . LEU A 1 199 ? 30.064 -2.934 -26.426 1.00 43.31 199 LEU A CA 1
ATOM 1609 C C . LEU A 1 199 ? 29.586 -3.081 -27.868 1.00 43.31 199 LEU A C 1
ATOM 1611 O O . LEU A 1 199 ? 28.387 -3.178 -28.126 1.00 43.31 199 LEU A O 1
ATOM 1615 N N . LEU A 1 200 ? 30.536 -3.067 -28.803 1.00 38.00 200 LEU A N 1
ATOM 1616 C CA . LEU A 1 200 ? 30.340 -3.692 -30.105 1.00 38.00 200 LEU A CA 1
ATOM 1617 C C . LEU A 1 200 ? 30.256 -5.192 -29.837 1.00 38.00 200 LEU A C 1
ATOM 1619 O O . LEU A 1 200 ? 31.241 -5.808 -29.435 1.00 38.00 200 LEU A O 1
ATOM 1623 N N . MET A 1 201 ? 29.057 -5.751 -29.958 1.00 43.12 201 MET A N 1
ATOM 1624 C CA . MET A 1 201 ? 28.864 -7.190 -29.894 1.00 43.12 201 MET A CA 1
ATOM 1625 C C . MET A 1 201 ? 28.775 -7.677 -31.335 1.00 43.12 201 MET A C 1
ATOM 1627 O O . MET A 1 201 ? 27.705 -7.635 -31.939 1.00 43.12 201 MET A O 1
ATOM 1631 N N . ASP A 1 202 ? 29.923 -8.062 -31.892 1.00 32.94 202 ASP A N 1
ATOM 1632 C CA . ASP A 1 202 ? 29.976 -8.772 -33.165 1.00 32.94 202 ASP A CA 1
ATOM 1633 C C . ASP A 1 202 ? 29.267 -10.118 -32.966 1.00 32.94 202 ASP A C 1
ATOM 1635 O O . ASP A 1 202 ? 29.755 -11.007 -32.265 1.00 32.94 202 ASP A O 1
ATOM 1639 N N . PHE A 1 203 ? 28.078 -10.253 -33.547 1.00 37.78 203 PHE A N 1
ATOM 1640 C CA . PHE A 1 203 ? 27.523 -11.561 -33.862 1.00 37.78 203 PHE A CA 1
ATOM 1641 C C . PHE A 1 203 ? 27.897 -11.848 -35.317 1.00 37.78 203 PHE A C 1
ATOM 1643 O O . PHE A 1 203 ? 27.649 -10.999 -36.168 1.00 37.78 203 PHE A O 1
ATOM 1650 N N . PHE A 1 204 ? 28.545 -13.000 -35.524 1.00 33.75 204 PHE A N 1
ATOM 1651 C CA . PHE A 1 204 ? 29.027 -13.560 -36.796 1.00 33.75 204 PHE A CA 1
ATOM 1652 C C . PHE A 1 204 ? 28.259 -13.143 -38.056 1.00 33.75 204 PHE A C 1
ATOM 1654 O O . PHE A 1 204 ? 27.010 -13.238 -38.048 1.00 33.75 204 PHE A O 1
#

Foldseek 3Di:
DVVVVVVVVVVVVVVVVVVVVVVVVVVVVVVVVVVVVVVLVVVLVVLVVLLVVVVVLLVQLQVQLFADDPPDTDRFKHKDFPDCVVCVVVLSVLSSVLSVVLVVVLVVCVVVVHDSVVVCVVCPDSVNSNCSRRNPVRIFMWGWDDDPPDTDIDGPVRLVPDPDPSVVVVVVSSVVSVVSSVVVVPDDPPPPDPPHPDDPDDDD

Sequence (204 aa):
MLKSCDDADKVLQQLNVTIASYDSLMKQLEVDISMVESEKKNLTELLQDYIQNIHKNLARIGSNSTIKIREKSLKMLKITLPVWEDNEKLYNLRLSDFVDEITEEGIRLFENNENAQEYIGRKVTSKNLYDTVVGIGNVQIQLYKIEEQRERQISWNQVARNSGGEGFLSAFVILSSLLDYMRKDDSDIFMDMHEGKVLLMDFF

pLDDT: mean 74.75, std 18.43, range [32.94, 95.81]

Radius of gyration: 30.02 Å; chains: 1; bounding box: 77×32×97 Å